Protein AF-A0AA41XHU7-F1 (afdb_monomer)

pLDDT: mean 80.01, std 19.2, range [36.09, 98.19]

Solvent-accessible surface area (backbone atoms only — not comparable to full-atom values): 13973 Å² total; per-residue (Å²): 143,84,87,88,85,84,88,84,89,83,80,87,87,82,90,84,84,89,79,93,79,85,80,89,76,87,84,80,81,85,82,83,89,82,78,90,81,83,85,82,89,86,85,90,83,85,88,82,91,70,86,72,76,86,73,82,71,63,59,96,85,44,67,57,60,68,52,42,72,34,46,58,72,40,68,44,28,43,80,46,57,20,83,85,68,40,44,25,35,35,35,37,20,32,66,51,67,44,75,54,49,75,66,56,50,52,52,49,32,68,76,44,74,77,52,77,60,65,67,42,48,46,30,41,34,33,35,39,34,34,56,72,48,70,49,72,46,52,77,41,50,73,79,72,30,58,43,34,10,17,81,86,68,46,78,43,43,72,54,88,73,86,92,52,77,90,47,41,71,67,74,55,42,72,56,33,69,74,58,37,73,45,65,38,39,46,38,26,35,21,55,67,92,52,65,55,71,26,36,37,31,39,25,53,60,88,47,84,88,43,56,16,24,80,87,86,39,29,31,31,38,30,36,70,121

Sequence (225 aa):
MKPHKLSALVALPAITLLALAGCAFPQPAAPEPAAETSKPSATSTPTEEAEEPADASAASGEVAAPGTTAGPGEPLVTEFTGTDGQKALIASSLVDVVPATTEQVAFLNEQFDKGELDGFEISFIHLEQSKVSGDPIEFNADYTSFKPVDAEGQRVQDVTVIGWDECGTESFTPEFDSGETLMQCYIAAAPAGGGAPAGLMYDGGFSEDNPFDYYDGKPLLFLAE

Structure (mmCIF, N/CA/C/O backbone):
data_AF-A0AA41XHU7-F1
#
_entry.id   AF-A0AA41XHU7-F1
#
loop_
_atom_site.group_PDB
_atom_site.id
_atom_site.type_symbol
_atom_site.label_atom_id
_atom_site.label_alt_id
_atom_site.label_comp_id
_atom_site.label_asym_id
_atom_site.label_entity_id
_atom_site.label_seq_id
_atom_site.pdbx_PDB_ins_code
_atom_site.Cartn_x
_atom_site.Cartn_y
_atom_site.Cartn_z
_atom_site.occupancy
_atom_site.B_iso_or_equiv
_atom_site.auth_seq_id
_atom_site.auth_comp_id
_atom_site.auth_asym_id
_atom_site.auth_atom_id
_atom_site.pdbx_PDB_model_num
ATOM 1 N N . MET A 1 1 ? 43.137 14.767 16.244 1.00 42.44 1 MET A N 1
ATOM 2 C CA . MET A 1 1 ? 43.291 16.109 16.855 1.00 42.44 1 MET A CA 1
ATOM 3 C C . MET A 1 1 ? 43.137 17.194 15.793 1.00 42.44 1 MET A C 1
ATOM 5 O O . MET A 1 1 ? 44.098 17.469 15.093 1.00 42.44 1 MET A O 1
ATOM 9 N N . LYS A 1 2 ? 41.956 17.807 15.678 1.00 37.22 2 LYS A N 1
ATOM 10 C CA . LYS A 1 2 ? 41.731 19.265 15.755 1.00 37.22 2 LYS A CA 1
ATOM 11 C C . LYS A 1 2 ? 40.232 19.523 15.528 1.00 37.22 2 LYS A C 1
ATOM 13 O O . LYS A 1 2 ? 39.717 19.103 14.499 1.00 37.22 2 LYS A O 1
ATOM 18 N N . PRO A 1 3 ? 39.533 20.138 16.491 1.00 49.72 3 PRO A N 1
ATOM 19 C CA . PRO A 1 3 ? 38.122 20.472 16.371 1.00 49.72 3 PRO A CA 1
ATOM 20 C C . PRO A 1 3 ? 37.961 21.846 15.712 1.00 49.72 3 PRO A C 1
ATOM 22 O O . PRO A 1 3 ? 38.727 22.761 16.015 1.00 49.72 3 PRO A O 1
ATOM 25 N N . HIS A 1 4 ? 36.919 22.021 14.903 1.00 51.12 4 HIS A N 1
ATOM 26 C CA . HIS A 1 4 ? 36.391 23.347 14.599 1.00 51.12 4 HIS A CA 1
ATOM 27 C C . HIS A 1 4 ? 34.957 23.445 15.120 1.00 51.12 4 HIS A C 1
ATOM 29 O O . HIS A 1 4 ? 34.044 22.780 14.646 1.00 51.12 4 HIS A O 1
ATOM 35 N N . LYS A 1 5 ? 34.833 24.238 16.187 1.00 54.28 5 LYS A N 1
ATOM 36 C CA . LYS A 1 5 ? 33.597 24.779 16.753 1.00 54.28 5 LYS A CA 1
ATOM 37 C C . LYS A 1 5 ? 33.256 26.103 16.053 1.00 54.28 5 LYS A C 1
ATOM 39 O O . LYS A 1 5 ? 34.164 26.714 15.495 1.00 54.28 5 LYS A O 1
ATOM 44 N N . LEU A 1 6 ? 32.019 26.559 16.287 1.00 53.25 6 LEU A N 1
ATOM 45 C CA . LEU A 1 6 ? 31.400 27.893 16.109 1.00 53.25 6 LEU A CA 1
ATOM 46 C C . LEU A 1 6 ? 30.288 27.855 15.050 1.00 53.25 6 LEU A C 1
ATOM 48 O O . LEU A 1 6 ? 30.565 27.745 13.867 1.00 53.25 6 LEU A O 1
ATOM 52 N N . SER A 1 7 ? 29.022 27.705 15.450 1.00 48.28 7 SER A N 1
ATOM 53 C CA . SER A 1 7 ? 28.135 28.703 16.089 1.00 48.28 7 SER A CA 1
ATOM 54 C C . SER A 1 7 ? 27.668 29.786 15.114 1.00 48.28 7 SER A C 1
ATOM 56 O O . SER A 1 7 ? 28.422 30.706 14.817 1.00 48.28 7 SER A O 1
ATOM 58 N N . ALA A 1 8 ? 26.388 29.745 14.741 1.00 54.16 8 ALA A N 1
ATOM 59 C CA . ALA A 1 8 ? 25.621 30.937 14.392 1.00 54.16 8 ALA A CA 1
ATOM 60 C C . ALA A 1 8 ? 24.167 30.746 14.846 1.00 54.16 8 ALA A C 1
ATOM 62 O O . ALA A 1 8 ? 23.371 30.051 14.225 1.00 54.16 8 ALA A O 1
ATOM 63 N N . LEU A 1 9 ? 23.885 31.346 15.999 1.00 56.62 9 LEU A N 1
ATOM 64 C CA . LEU A 1 9 ? 22.568 31.618 16.552 1.00 56.62 9 LEU A CA 1
ATOM 65 C C . LEU A 1 9 ? 22.024 32.855 15.815 1.00 56.62 9 LEU A C 1
ATOM 67 O O . LEU A 1 9 ? 22.693 33.887 15.841 1.00 56.62 9 LEU A O 1
ATOM 71 N N . VAL A 1 10 ? 20.837 32.796 15.210 1.00 61.84 10 VAL A N 1
ATOM 72 C CA . VAL A 1 10 ? 20.057 34.002 14.878 1.00 61.84 10 VAL A CA 1
ATOM 73 C C . VAL A 1 10 ? 18.604 33.748 15.259 1.00 61.84 10 VAL A C 1
ATOM 75 O O . VAL A 1 10 ? 17.988 32.779 14.827 1.00 61.84 10 VAL A O 1
ATOM 78 N N . ALA A 1 11 ? 18.105 34.613 16.135 1.00 50.16 11 ALA A N 1
ATOM 79 C CA . ALA A 1 11 ? 16.770 34.605 16.704 1.00 50.16 11 ALA A CA 1
ATOM 80 C C . ALA A 1 11 ? 15.803 35.501 15.900 1.00 50.16 11 ALA A C 1
ATOM 82 O O . ALA A 1 11 ? 16.246 36.515 15.368 1.00 50.16 11 ALA A O 1
ATOM 83 N N . LEU A 1 12 ? 14.524 35.076 15.867 1.00 43.56 12 LEU A N 1
ATOM 84 C CA . LEU A 1 12 ? 13.212 35.781 15.928 1.00 43.56 12 LEU A CA 1
ATOM 85 C C . LEU A 1 12 ? 13.133 37.305 15.623 1.00 43.56 12 LEU A C 1
ATOM 87 O O . LEU A 1 12 ? 14.067 38.010 15.993 1.00 43.56 12 LEU A O 1
ATOM 91 N N . PRO A 1 13 ? 11.987 37.889 15.154 1.00 55.91 13 PRO A N 1
ATOM 92 C CA . PRO A 1 13 ? 10.604 37.532 15.555 1.00 55.91 13 PRO A CA 1
ATOM 93 C C . PRO A 1 13 ? 9.446 37.820 14.540 1.00 55.91 13 PRO A C 1
ATOM 95 O O . PRO A 1 13 ? 9.637 38.373 13.465 1.00 55.91 13 PRO A O 1
ATOM 98 N N . ALA A 1 14 ? 8.218 37.560 15.021 1.00 46.97 14 ALA A N 1
ATOM 99 C CA . ALA A 1 14 ? 7.018 38.417 14.931 1.00 46.97 14 ALA A CA 1
ATOM 100 C C . ALA A 1 14 ? 5.966 38.235 13.806 1.00 46.97 14 ALA A C 1
ATOM 102 O O . ALA A 1 14 ? 6.111 38.720 12.694 1.00 46.97 14 ALA A O 1
ATOM 103 N N . ILE A 1 15 ? 4.819 37.689 14.245 1.00 51.53 15 ILE A N 1
ATOM 104 C CA . ILE A 1 15 ? 3.463 38.287 14.234 1.00 51.53 15 ILE A CA 1
ATOM 105 C C . ILE A 1 15 ? 2.889 38.730 12.877 1.00 51.53 15 ILE A C 1
ATOM 107 O O . ILE A 1 15 ? 3.269 39.759 12.332 1.00 51.53 15 ILE A O 1
ATOM 111 N N . THR A 1 16 ? 1.780 38.098 12.480 1.00 57.03 16 THR A N 1
ATOM 112 C CA . THR A 1 16 ? 0.577 38.835 12.045 1.00 57.03 16 THR A CA 1
ATOM 113 C C . THR A 1 16 ? -0.698 38.029 12.317 1.00 57.03 16 THR A C 1
ATOM 115 O O . THR A 1 16 ? -0.869 36.906 11.861 1.00 57.03 16 THR A O 1
ATOM 118 N N . LEU A 1 17 ? -1.553 38.635 13.144 1.00 53.66 17 LEU A N 1
ATOM 119 C CA . LEU A 1 17 ? -2.960 38.320 13.398 1.00 53.66 17 LEU A CA 1
ATOM 120 C C . LEU A 1 17 ? -3.842 38.706 12.189 1.00 53.66 17 LEU A C 1
ATOM 122 O O . LEU A 1 17 ? -3.388 39.460 11.333 1.00 53.66 17 LEU A O 1
ATOM 126 N N . LEU A 1 18 ? -5.132 38.337 12.286 1.00 49.72 18 LEU A N 1
ATOM 127 C CA . LEU A 1 18 ? -6.329 38.790 11.537 1.00 49.72 18 LEU A CA 1
ATOM 128 C C . LEU A 1 18 ? -6.736 37.891 10.349 1.00 49.72 18 LEU A C 1
ATOM 130 O O . LEU A 1 18 ? -5.927 37.620 9.481 1.00 49.72 18 LEU A O 1
ATOM 134 N N . ALA A 1 19 ? -7.985 37.439 10.194 1.00 52.03 19 ALA A N 1
ATOM 135 C CA . ALA A 1 19 ? -9.215 37.653 10.955 1.00 52.03 19 ALA A CA 1
ATOM 136 C C . ALA A 1 19 ? -10.220 36.522 10.653 1.00 52.03 19 ALA A C 1
ATOM 138 O O . ALA A 1 19 ? -10.377 36.118 9.503 1.00 52.03 19 ALA A O 1
ATOM 139 N N . LEU A 1 20 ? -10.942 36.071 11.684 1.00 51.28 20 LEU A N 1
ATOM 140 C CA . LEU A 1 20 ? -12.176 35.298 11.548 1.00 51.28 20 LEU A CA 1
ATOM 141 C C . LEU A 1 20 ? -13.264 36.194 10.940 1.00 51.28 20 LEU A C 1
ATOM 143 O O . LEU A 1 20 ? -13.668 37.178 11.563 1.00 51.28 20 LEU A O 1
ATOM 147 N N . ALA A 1 21 ? -13.788 35.818 9.777 1.00 60.72 21 ALA A N 1
ATOM 148 C CA . ALA A 1 21 ? -15.064 36.313 9.276 1.00 60.72 21 ALA A CA 1
ATOM 149 C C . ALA A 1 21 ? -16.045 35.138 9.213 1.00 60.72 21 ALA A C 1
ATOM 151 O O . ALA A 1 21 ? -16.005 34.316 8.302 1.00 60.72 21 ALA A O 1
ATOM 152 N N . GLY A 1 22 ? -16.905 35.054 10.228 1.00 45.41 22 GLY A N 1
ATOM 153 C CA . GLY A 1 22 ? -18.037 34.141 10.251 1.00 45.41 22 GLY A CA 1
ATOM 154 C C . GLY A 1 22 ? -19.143 34.613 9.311 1.00 45.41 22 GLY A C 1
ATOM 155 O O . GLY A 1 22 ? -19.507 35.788 9.307 1.00 45.41 22 GLY A O 1
ATOM 156 N N . CYS A 1 23 ? -19.714 33.680 8.556 1.00 67.31 23 CYS A N 1
ATOM 157 C CA . CYS A 1 23 ? -21.021 33.838 7.934 1.00 67.31 23 CYS A CA 1
ATOM 158 C C . CYS A 1 23 ? -21.940 32.755 8.493 1.00 67.31 23 CYS A C 1
ATOM 160 O O . CYS A 1 23 ? -21.895 31.599 8.088 1.00 67.31 23 CYS A O 1
ATOM 162 N N . ALA A 1 24 ? -22.757 33.158 9.464 1.00 50.69 24 ALA A N 1
ATOM 163 C CA . ALA A 1 24 ? -23.924 32.412 9.892 1.00 50.69 24 ALA A CA 1
ATOM 164 C C . ALA A 1 24 ? -24.982 32.484 8.783 1.00 50.69 24 ALA A C 1
ATOM 166 O O . ALA A 1 24 ? -25.404 33.581 8.415 1.00 50.69 24 ALA A O 1
ATOM 167 N N . PHE A 1 25 ? -25.430 31.331 8.288 1.00 61.06 25 PHE A N 1
ATOM 168 C CA . PHE A 1 25 ? -26.668 31.233 7.521 1.00 61.06 25 PHE A CA 1
ATOM 169 C C . PHE A 1 25 ? -27.722 30.451 8.320 1.00 61.06 25 PHE A C 1
ATOM 171 O O . PHE A 1 25 ? -27.392 29.453 8.961 1.00 61.06 25 PHE A O 1
ATOM 178 N N . PRO A 1 26 ? -28.978 30.933 8.338 1.00 60.88 26 PRO A N 1
ATOM 179 C CA . PRO A 1 26 ? -30.045 30.397 9.172 1.00 60.88 26 PRO A CA 1
ATOM 180 C C . PRO A 1 26 ? -30.554 29.035 8.688 1.00 60.88 26 PRO A C 1
ATOM 182 O O . PRO A 1 26 ? -30.835 28.835 7.509 1.00 60.88 26 PRO A O 1
ATOM 185 N N . GLN A 1 27 ? -30.740 28.144 9.659 1.00 60.56 27 GLN A N 1
ATOM 186 C CA . GLN A 1 27 ? -31.405 26.848 9.563 1.00 60.56 27 GLN A CA 1
ATOM 187 C C . GLN A 1 27 ? -32.923 27.008 9.349 1.00 60.56 27 GLN A C 1
ATOM 189 O O . GLN A 1 27 ? -33.581 27.665 10.162 1.00 60.56 27 GLN A O 1
ATOM 194 N N . PRO A 1 28 ? -33.515 26.378 8.319 1.00 63.16 28 PRO A N 1
ATOM 195 C CA . PRO A 1 28 ? -34.956 26.163 8.241 1.00 63.16 28 PRO A CA 1
ATOM 196 C C . PRO A 1 28 ? -35.369 24.870 8.957 1.00 63.16 28 PRO A C 1
ATOM 198 O O . PRO A 1 28 ? -34.675 23.856 8.916 1.00 63.16 28 PRO A O 1
ATOM 201 N N . ALA A 1 29 ? -36.508 24.951 9.639 1.00 53.81 29 ALA A N 1
ATOM 202 C CA . ALA A 1 29 ? -37.051 23.971 10.568 1.00 53.81 29 ALA A CA 1
ATOM 203 C C . ALA A 1 29 ? -37.478 22.633 9.935 1.00 53.81 29 ALA A C 1
ATOM 205 O O . ALA A 1 29 ? -37.971 22.577 8.809 1.00 53.81 29 ALA A O 1
ATOM 206 N N . ALA A 1 30 ? -37.352 21.577 10.740 1.00 58.34 30 ALA A N 1
ATOM 207 C CA . ALA A 1 30 ? -37.918 20.256 10.507 1.00 58.34 30 ALA A CA 1
ATOM 208 C C . ALA A 1 30 ? -39.458 20.268 10.601 1.00 58.34 30 ALA A C 1
ATOM 210 O O . ALA A 1 30 ? -40.000 20.916 11.500 1.00 58.34 30 ALA A O 1
ATOM 211 N N . PRO A 1 31 ? -40.167 19.512 9.748 1.00 64.44 31 PRO A N 1
ATOM 212 C CA . PRO A 1 31 ? -41.532 19.080 10.021 1.00 64.44 31 PRO A CA 1
ATOM 213 C C . PRO A 1 31 ? -41.598 17.712 10.733 1.00 64.44 31 PRO A C 1
ATOM 215 O O . PRO A 1 31 ? -40.780 16.823 10.510 1.00 64.44 31 PRO A O 1
ATOM 218 N N . GLU A 1 32 ? -42.604 17.613 11.606 1.00 58.22 32 GLU A N 1
ATOM 219 C CA . GLU A 1 32 ? -42.992 16.535 12.530 1.00 58.22 32 GLU A CA 1
ATOM 220 C C . GLU A 1 32 ? -43.192 15.124 11.930 1.00 58.22 32 GLU A C 1
ATOM 222 O O . GLU A 1 32 ? -43.475 14.978 10.739 1.00 58.22 32 GLU A O 1
ATOM 227 N N . PRO A 1 33 ? -43.132 14.074 12.781 1.00 51.59 33 PRO A N 1
ATOM 228 C CA . PRO A 1 33 ? -43.344 12.687 12.387 1.00 51.59 33 PRO A CA 1
ATOM 229 C C . PRO A 1 33 ? -44.833 12.364 12.195 1.00 51.59 33 PRO A C 1
ATOM 231 O O . PRO A 1 33 ? -45.678 12.702 13.024 1.00 51.59 33 PRO A O 1
ATOM 234 N N . ALA A 1 34 ? -45.150 11.630 11.127 1.00 49.09 34 ALA A N 1
ATOM 235 C CA . ALA A 1 34 ? -46.474 11.059 10.912 1.00 49.09 34 ALA A CA 1
ATOM 236 C C . ALA A 1 34 ? -46.530 9.595 11.388 1.00 49.09 34 ALA A C 1
ATOM 238 O O . ALA A 1 34 ? -45.797 8.740 10.903 1.00 49.09 34 ALA A O 1
ATOM 239 N N . ALA A 1 35 ? -47.420 9.395 12.361 1.00 45.69 35 ALA A N 1
ATOM 240 C CA . ALA A 1 35 ? -48.134 8.210 12.844 1.00 45.69 35 ALA A CA 1
ATO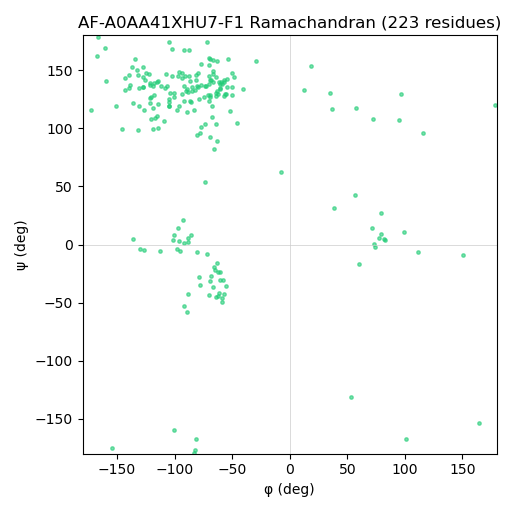M 241 C C . ALA A 1 35 ? -47.737 6.784 12.398 1.00 45.69 35 ALA A C 1
ATOM 243 O O . ALA A 1 35 ? -47.701 6.427 11.223 1.00 45.69 35 ALA A O 1
ATOM 244 N N . GLU A 1 36 ? -47.652 5.934 13.426 1.00 47.22 36 GLU A N 1
ATOM 245 C CA . GLU A 1 36 ? -47.730 4.475 13.405 1.00 47.22 36 GLU A CA 1
ATOM 246 C C . GLU A 1 36 ? -48.934 3.945 12.603 1.00 47.22 36 GLU A C 1
ATOM 248 O O . GLU A 1 36 ? -50.047 4.470 12.677 1.00 47.22 36 GLU A O 1
ATOM 253 N N . THR A 1 37 ? -48.755 2.818 11.911 1.00 53.31 37 THR A N 1
ATOM 254 C CA . THR A 1 37 ? -49.859 1.909 11.573 1.00 53.31 37 THR A CA 1
ATOM 255 C C . THR A 1 37 ? -49.380 0.464 11.658 1.00 53.31 37 THR A C 1
ATOM 257 O O . THR A 1 37 ? -48.297 0.101 11.208 1.00 53.31 37 THR A O 1
ATOM 260 N N . SER A 1 38 ? -50.201 -0.334 12.329 1.00 47.62 38 SER A N 1
ATOM 261 C CA . SER A 1 38 ? -49.921 -1.664 12.846 1.00 47.62 38 SER A CA 1
ATOM 262 C C . SER A 1 38 ? -49.934 -2.792 11.798 1.00 47.62 38 SER A C 1
ATOM 264 O O . SER A 1 38 ? -50.618 -2.732 10.782 1.00 47.62 38 SER A O 1
ATOM 266 N N . LYS A 1 39 ? -49.198 -3.852 12.161 1.00 45.72 39 LYS A N 1
ATOM 267 C CA . LYS A 1 39 ? -49.143 -5.262 11.705 1.00 45.72 39 LYS A CA 1
ATOM 268 C C . LYS A 1 39 ? -50.455 -5.872 11.141 1.00 45.72 39 LYS A C 1
ATOM 270 O O . LYS A 1 39 ? -51.538 -5.487 11.579 1.00 45.72 39 LYS A O 1
ATOM 275 N N . PRO A 1 40 ? -50.373 -6.942 10.316 1.00 53.25 40 PRO A N 1
ATOM 276 C CA . PRO A 1 40 ? -50.435 -8.328 10.851 1.00 53.25 40 PRO A CA 1
ATOM 277 C C . PRO A 1 40 ? -49.421 -9.298 10.172 1.00 53.25 40 PRO A C 1
ATOM 279 O O . PRO A 1 40 ? -49.093 -9.131 9.007 1.00 53.25 40 PRO A O 1
ATOM 282 N N . SER A 1 41 ? -48.705 -10.188 10.889 1.00 42.12 41 SER A N 1
ATOM 283 C CA . SER A 1 41 ? -49.002 -11.633 11.125 1.00 42.12 41 SER A CA 1
ATOM 284 C C . SER A 1 41 ? -49.667 -12.343 9.937 1.00 42.12 41 SER A C 1
ATOM 286 O O . SER A 1 41 ? -50.712 -11.894 9.498 1.00 42.12 41 SER A O 1
ATOM 288 N N . ALA A 1 42 ? -49.250 -13.501 9.427 1.00 44.75 42 ALA A N 1
ATOM 289 C CA . ALA A 1 42 ? -48.190 -14.479 9.691 1.00 44.75 42 ALA A CA 1
ATOM 290 C C . ALA A 1 42 ? -48.163 -15.417 8.456 1.00 44.75 42 ALA A C 1
ATOM 292 O O . ALA A 1 42 ? -49.167 -15.467 7.750 1.00 44.75 42 ALA A O 1
ATOM 293 N N . THR A 1 43 ? -47.096 -16.189 8.217 1.00 50.59 43 THR A N 1
ATOM 294 C CA . THR A 1 43 ? -47.154 -17.599 7.749 1.00 50.59 43 THR A CA 1
ATOM 295 C C . THR A 1 43 ? -45.742 -18.184 7.770 1.00 50.59 43 THR A C 1
ATOM 297 O O . THR A 1 43 ? -44.855 -17.735 7.053 1.00 50.59 43 THR A O 1
ATOM 300 N N . SER A 1 44 ? -45.556 -19.189 8.620 1.00 47.12 44 SER A N 1
ATOM 301 C CA . SER A 1 44 ? -44.398 -20.077 8.655 1.00 47.12 44 SER A CA 1
ATOM 302 C C . SER A 1 44 ? -44.608 -21.217 7.657 1.00 47.12 44 SER A C 1
ATOM 304 O O . SER A 1 44 ? -45.682 -21.813 7.654 1.00 47.12 44 SER A O 1
ATOM 306 N N . THR A 1 45 ? -43.585 -21.558 6.871 1.00 42.34 45 THR A N 1
ATOM 307 C CA . THR A 1 45 ? -43.462 -22.864 6.191 1.00 42.34 45 THR A CA 1
ATOM 308 C C . THR A 1 45 ? -41.975 -23.270 6.208 1.00 42.34 45 THR A C 1
ATOM 310 O O . THR A 1 45 ? -41.138 -22.367 6.172 1.00 42.34 45 THR A O 1
ATOM 313 N N . PRO A 1 46 ? -41.625 -24.564 6.363 1.00 49.06 46 PRO A N 1
ATOM 314 C CA . PRO A 1 46 ? -40.317 -24.982 6.866 1.00 49.06 46 PRO A CA 1
ATOM 315 C C . PRO A 1 46 ? -39.282 -25.340 5.786 1.00 49.06 46 PRO A C 1
ATOM 317 O O . PRO A 1 46 ? -39.632 -25.877 4.741 1.00 49.06 46 PRO A O 1
ATOM 320 N N . THR A 1 47 ? -38.027 -25.063 6.156 1.00 47.78 47 THR A N 1
ATOM 321 C CA . THR A 1 47 ? -36.737 -25.726 5.876 1.00 47.78 47 THR A CA 1
ATOM 322 C C . THR A 1 47 ? -36.489 -26.357 4.504 1.00 47.78 47 THR A C 1
ATOM 324 O O . THR A 1 47 ? -37.014 -27.425 4.203 1.00 47.78 47 THR A O 1
ATOM 327 N N . GLU A 1 48 ? -35.497 -25.808 3.798 1.00 39.38 48 GLU A N 1
ATOM 328 C CA . GLU A 1 48 ? -34.521 -26.609 3.057 1.00 39.38 48 GLU A CA 1
ATOM 329 C C . GLU A 1 48 ? -33.119 -26.097 3.417 1.00 39.38 48 GLU A C 1
ATOM 331 O O . GLU A 1 48 ? -32.816 -24.911 3.306 1.00 39.38 48 GLU A O 1
ATOM 336 N N . GLU A 1 49 ? -32.333 -27.002 3.985 1.00 51.97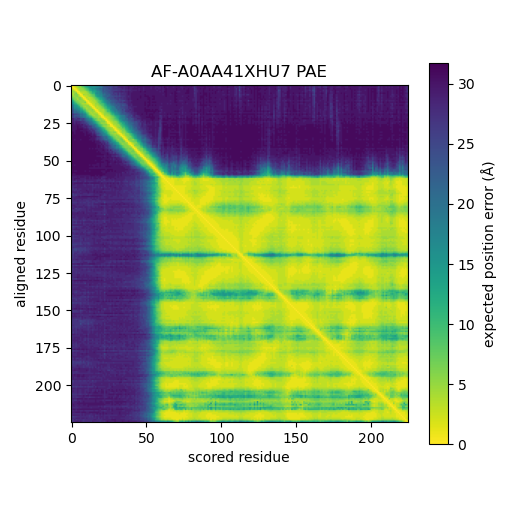 49 GLU A N 1
ATOM 337 C CA . GLU A 1 49 ? -30.959 -26.831 4.441 1.00 51.97 49 GLU A CA 1
ATOM 338 C C . GLU A 1 49 ? -30.066 -26.868 3.198 1.00 51.97 49 GLU A C 1
ATOM 340 O O . GLU A 1 49 ? -29.833 -27.929 2.624 1.00 51.97 49 GLU A O 1
ATOM 345 N N . ALA A 1 50 ? -29.651 -25.690 2.736 1.00 41.62 50 ALA A N 1
ATOM 346 C CA . ALA A 1 50 ? -28.612 -2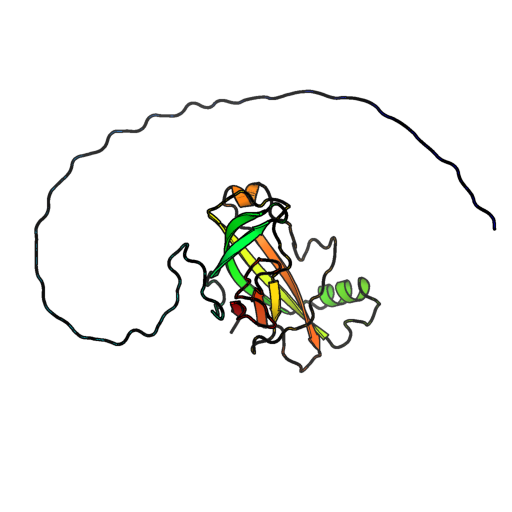5.538 1.733 1.00 41.62 50 ALA A CA 1
ATOM 347 C C . ALA A 1 50 ? -27.352 -25.060 2.458 1.00 41.62 50 ALA A C 1
ATOM 349 O O . ALA A 1 50 ? -27.374 -24.014 3.105 1.00 41.62 50 ALA A O 1
ATOM 350 N N . GLU A 1 51 ? -26.291 -25.863 2.388 1.00 47.59 51 GLU A N 1
ATOM 351 C CA . GLU A 1 51 ? -24.947 -25.491 2.825 1.00 47.59 51 GLU A CA 1
ATOM 352 C C . GLU A 1 51 ? -24.554 -24.159 2.171 1.00 47.59 51 GLU A C 1
ATOM 354 O O . GLU A 1 51 ? -24.443 -24.061 0.947 1.00 47.59 51 GLU A O 1
ATOM 359 N N . GLU A 1 52 ? -24.380 -23.129 2.998 1.00 36.09 52 GLU A N 1
ATOM 360 C CA . GLU A 1 52 ? -23.755 -21.871 2.605 1.00 36.09 52 GLU A CA 1
ATOM 361 C C . GLU A 1 52 ? -22.304 -22.154 2.185 1.00 36.09 52 GLU A C 1
ATOM 363 O O . GLU A 1 52 ? -21.557 -22.766 2.960 1.00 36.09 52 GLU A O 1
ATOM 368 N N . PRO A 1 53 ? -21.840 -21.688 1.012 1.00 42.53 53 PRO A N 1
ATOM 369 C CA . PRO A 1 53 ? -20.439 -21.326 0.919 1.00 42.53 53 PRO A CA 1
ATOM 370 C C . PRO A 1 53 ? -20.209 -20.207 1.941 1.00 42.53 53 PRO A C 1
ATOM 372 O O . PRO A 1 53 ? -21.019 -19.290 2.056 1.00 42.53 53 PRO A O 1
ATOM 375 N N . ALA A 1 54 ? -19.133 -20.304 2.717 1.00 41.62 54 ALA A N 1
ATOM 376 C CA . ALA A 1 54 ? -18.693 -19.218 3.578 1.00 41.62 54 ALA A CA 1
ATOM 377 C C . ALA A 1 54 ? -18.241 -18.043 2.696 1.00 41.62 54 ALA A C 1
ATOM 379 O O . ALA A 1 54 ? -17.053 -17.891 2.421 1.00 41.62 54 ALA A O 1
ATOM 380 N N . ASP A 1 55 ? -19.193 -17.240 2.226 1.00 42.62 55 ASP A N 1
ATOM 381 C CA . ASP A 1 55 ? -18.936 -15.890 1.751 1.00 42.62 55 ASP A CA 1
ATOM 382 C C . ASP A 1 55 ? -18.567 -15.065 2.982 1.00 42.62 55 ASP A C 1
ATOM 384 O O . ASP A 1 55 ? -19.414 -14.532 3.699 1.00 42.62 55 ASP A O 1
ATOM 388 N N . ALA A 1 56 ? -17.267 -14.994 3.259 1.00 42.72 56 ALA A N 1
ATOM 389 C CA . ALA A 1 56 ? -16.697 -14.077 4.233 1.00 42.72 56 ALA A CA 1
ATOM 390 C C . ALA A 1 56 ? -16.698 -12.645 3.667 1.00 42.72 56 ALA A C 1
ATOM 392 O O . ALA A 1 56 ? -15.671 -11.977 3.634 1.00 42.72 56 ALA A O 1
ATOM 393 N N . SER A 1 57 ? -17.854 -12.160 3.213 1.00 42.97 57 SER A N 1
ATOM 394 C CA . SER A 1 57 ? -18.068 -10.728 3.054 1.00 42.97 57 SER A CA 1
ATOM 395 C C . SER A 1 57 ? -18.413 -10.201 4.442 1.00 42.97 57 SER A C 1
ATOM 397 O O . SER A 1 57 ? -19.547 -10.327 4.910 1.00 42.97 57 SER A O 1
ATOM 399 N N . ALA A 1 58 ? -17.393 -9.720 5.154 1.00 45.25 58 ALA A N 1
ATOM 400 C CA . ALA A 1 58 ? -17.564 -9.097 6.458 1.00 45.25 58 ALA A CA 1
ATOM 401 C C . ALA A 1 58 ? -18.672 -8.036 6.364 1.00 45.25 58 ALA A C 1
ATOM 403 O O . ALA A 1 58 ? -18.660 -7.181 5.474 1.00 45.25 58 ALA A O 1
ATOM 404 N N . ALA A 1 59 ? -19.655 -8.097 7.268 1.00 49.19 59 ALA A N 1
ATOM 405 C CA . ALA A 1 59 ? -20.659 -7.047 7.369 1.00 49.19 59 ALA A CA 1
ATOM 406 C C . ALA A 1 59 ? -19.946 -5.696 7.544 1.00 49.19 59 ALA A C 1
ATOM 408 O O . ALA A 1 59 ? -18.929 -5.627 8.233 1.00 49.19 59 ALA A O 1
ATOM 409 N N . SER A 1 60 ? -20.470 -4.631 6.927 1.00 58.91 60 SER A N 1
ATOM 410 C CA . SER A 1 60 ? -19.898 -3.278 6.997 1.00 58.91 60 SER A CA 1
ATOM 411 C C . SER A 1 60 ? -19.524 -2.914 8.446 1.00 58.91 60 SER A C 1
ATOM 413 O O . SER A 1 60 ? -20.399 -2.667 9.276 1.00 58.91 60 SER A O 1
ATOM 415 N N . GLY A 1 61 ? -18.222 -2.947 8.750 1.00 67.69 61 GLY A N 1
ATOM 416 C CA . GLY A 1 61 ? -17.654 -2.625 10.063 1.00 67.69 61 GLY A CA 1
ATOM 417 C C . GLY A 1 61 ? -17.043 -3.775 10.871 1.00 67.69 61 GLY A C 1
ATOM 418 O O . GLY A 1 61 ? -16.437 -3.493 11.903 1.00 67.69 61 GLY A O 1
ATOM 419 N N . GLU A 1 62 ? -17.144 -5.033 10.441 1.00 88.75 62 GLU A N 1
ATOM 420 C CA . GLU A 1 62 ? -16.432 -6.145 11.088 1.00 88.75 62 GLU A CA 1
ATOM 421 C C . GLU A 1 62 ? -15.000 -6.273 10.555 1.00 88.75 62 GLU A C 1
ATOM 423 O O . GLU A 1 62 ? -14.779 -6.253 9.346 1.0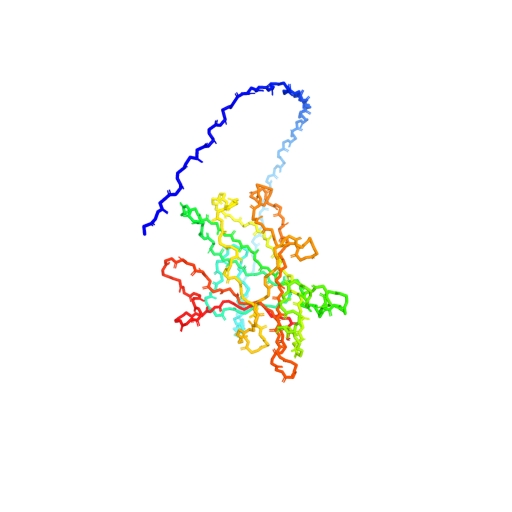0 88.75 62 GLU A O 1
ATOM 428 N N . VAL A 1 63 ? -14.026 -6.405 11.463 1.00 92.44 63 VAL A N 1
ATOM 429 C CA . VAL A 1 63 ? -12.610 -6.577 11.111 1.00 92.44 63 VAL A CA 1
ATOM 430 C C . VAL A 1 63 ? -12.418 -7.895 10.363 1.00 92.44 63 VAL A C 1
ATOM 432 O O . VAL A 1 63 ? -12.859 -8.948 10.822 1.00 92.44 63 VAL A O 1
ATOM 435 N N . ALA A 1 64 ? -11.730 -7.838 9.225 1.00 95.19 64 ALA A N 1
ATOM 436 C CA . ALA A 1 64 ? -11.444 -8.997 8.399 1.00 95.19 64 ALA A CA 1
ATOM 437 C C . ALA A 1 64 ? -10.633 -10.051 9.169 1.00 95.19 64 ALA A C 1
ATOM 439 O O . ALA A 1 64 ? -9.697 -9.741 9.911 1.00 95.19 64 ALA A O 1
ATOM 440 N N . ALA A 1 65 ? -10.974 -11.323 8.962 1.00 94.75 65 ALA A N 1
ATOM 441 C CA . ALA A 1 65 ? -10.247 -12.425 9.574 1.00 94.75 65 ALA A CA 1
ATOM 442 C C . ALA A 1 65 ? -8.841 -12.575 8.948 1.00 94.75 65 ALA A C 1
ATOM 4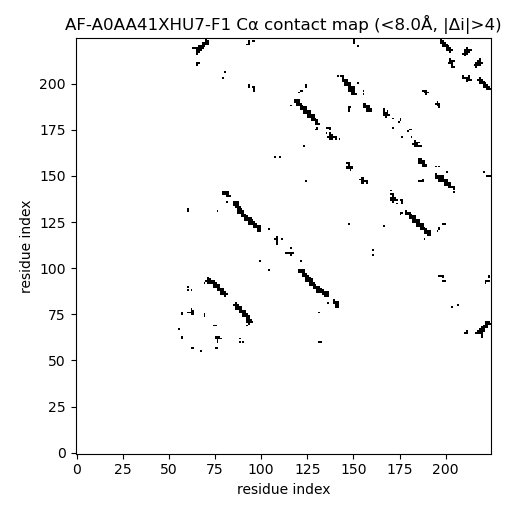44 O O . ALA A 1 65 ? -8.695 -12.398 7.736 1.00 94.75 65 ALA A O 1
ATOM 445 N N . PRO A 1 66 ? -7.807 -12.964 9.715 1.00 95.12 66 PRO A N 1
ATOM 446 C CA . PRO A 1 66 ? -6.474 -13.229 9.169 1.00 95.12 66 PRO A CA 1
ATOM 447 C C . PRO A 1 66 ? -6.488 -14.253 8.024 1.00 95.12 66 PRO A C 1
ATOM 449 O O . PRO A 1 66 ? -7.120 -15.308 8.131 1.00 95.12 66 PRO A O 1
ATOM 452 N N . GLY A 1 67 ? -5.758 -13.965 6.945 1.00 95.25 67 GLY A N 1
ATOM 453 C CA . GLY A 1 67 ? -5.718 -14.782 5.727 1.00 95.25 67 GLY A CA 1
ATOM 454 C C . GLY A 1 67 ? -6.871 -14.543 4.750 1.00 95.25 67 GLY A C 1
ATOM 455 O O . GLY A 1 67 ? -6.968 -15.264 3.757 1.00 95.25 67 GLY A O 1
ATOM 456 N N . THR A 1 68 ? -7.753 -13.574 5.015 1.00 96.88 68 THR A N 1
ATOM 457 C CA . THR A 1 68 ? -8.816 -13.207 4.067 1.00 96.88 68 THR A CA 1
ATOM 458 C C . THR A 1 68 ? -8.209 -12.592 2.808 1.00 96.88 68 THR A C 1
ATOM 460 O O . THR A 1 68 ? -7.253 -11.821 2.876 1.00 96.88 68 THR A O 1
ATOM 463 N N . THR A 1 69 ? -8.772 -12.949 1.656 1.00 97.38 69 THR A N 1
ATOM 464 C CA . THR A 1 69 ? -8.432 -12.378 0.350 1.00 97.38 69 THR A CA 1
ATOM 465 C C . THR A 1 69 ? -9.647 -11.644 -0.202 1.00 97.38 69 THR A C 1
ATOM 467 O O . THR A 1 69 ? -10.759 -12.150 -0.067 1.00 97.38 69 THR A O 1
ATOM 470 N N . ALA A 1 70 ? -9.428 -10.485 -0.812 1.00 97.31 70 ALA A N 1
ATOM 471 C CA . ALA A 1 70 ? -10.443 -9.684 -1.483 1.00 97.31 70 ALA A CA 1
ATOM 472 C C . ALA A 1 70 ? -10.012 -9.347 -2.915 1.00 97.31 70 ALA A C 1
ATOM 474 O O . ALA A 1 70 ? -8.823 -9.133 -3.178 1.00 97.31 70 ALA A O 1
ATOM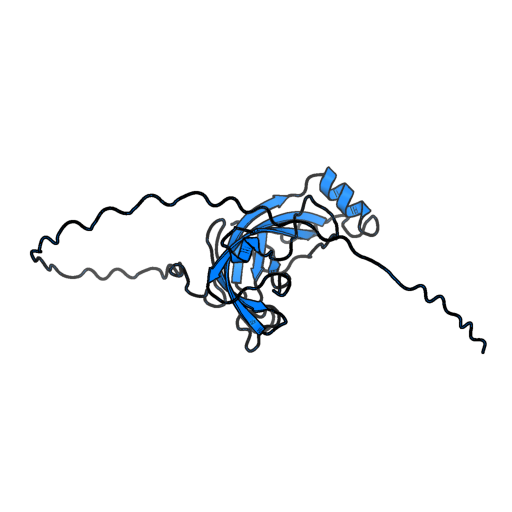 475 N N . GLY A 1 71 ? -10.984 -9.311 -3.826 1.00 97.38 71 GLY A N 1
ATOM 476 C CA . GLY A 1 71 ? -10.796 -8.853 -5.202 1.00 97.38 71 GLY A CA 1
ATOM 477 C C . GLY A 1 71 ? -10.864 -7.324 -5.349 1.00 97.38 71 GLY A C 1
ATOM 478 O O . GLY A 1 71 ? -11.032 -6.598 -4.361 1.00 97.38 71 GLY A O 1
ATOM 479 N N . PRO A 1 72 ? -10.776 -6.798 -6.585 1.00 96.94 72 PRO A N 1
ATOM 480 C CA . PRO A 1 72 ? -10.929 -5.369 -6.843 1.00 96.94 72 PRO A CA 1
ATOM 481 C C . PRO A 1 72 ? -12.304 -4.845 -6.416 1.00 96.94 72 PRO A C 1
ATOM 483 O O . PRO A 1 72 ? -13.339 -5.434 -6.729 1.00 96.94 72 PRO A O 1
ATOM 486 N N . GLY A 1 73 ? -12.320 -3.708 -5.722 1.00 96.44 73 GLY A N 1
ATOM 487 C CA . GLY A 1 73 ? -13.526 -3.053 -5.214 1.00 96.44 73 GLY A CA 1
ATOM 488 C C . GLY A 1 73 ? -14.178 -3.737 -4.008 1.00 96.44 73 GLY A C 1
ATOM 489 O O . GLY A 1 73 ? -15.162 -3.215 -3.485 1.00 96.44 73 GLY A O 1
ATOM 490 N N . GLU A 1 74 ? -13.650 -4.870 -3.540 1.00 97.06 74 GLU A N 1
ATOM 491 C CA . GLU A 1 74 ? -14.131 -5.550 -2.338 1.00 97.06 74 GLU A CA 1
ATOM 492 C C . GLU A 1 74 ? -13.389 -5.014 -1.102 1.00 97.06 74 GLU A C 1
ATOM 494 O O . GLU A 1 74 ? -12.171 -5.184 -0.988 1.00 97.06 74 GLU A O 1
ATOM 499 N N . PRO A 1 75 ? -14.077 -4.332 -0.167 1.00 96.75 75 PRO A N 1
ATOM 500 C CA . PRO A 1 75 ? -13.408 -3.747 0.983 1.00 96.75 75 PRO A CA 1
ATOM 501 C C . PRO A 1 75 ? -13.135 -4.783 2.078 1.00 96.75 75 PRO A C 1
ATOM 503 O O . PRO A 1 75 ? -14.026 -5.533 2.476 1.00 96.75 75 PRO A O 1
ATOM 506 N N . LEU A 1 76 ? -11.932 -4.739 2.655 1.00 96.38 76 LEU A N 1
ATOM 507 C CA . LEU A 1 76 ? -11.612 -5.377 3.935 1.00 96.38 76 LEU A CA 1
ATOM 508 C C . LEU A 1 76 ? -11.437 -4.305 5.007 1.00 96.38 76 LEU A C 1
ATOM 510 O O . LEU A 1 76 ? -10.772 -3.292 4.783 1.00 96.38 76 LEU A O 1
ATOM 514 N N . VAL A 1 77 ? -12.027 -4.531 6.181 1.00 95.38 77 VAL A N 1
ATOM 515 C CA . VAL A 1 77 ? -11.879 -3.630 7.329 1.00 95.38 77 VAL A CA 1
ATOM 516 C C . VAL A 1 77 ? -10.740 -4.118 8.215 1.00 95.38 77 VAL A C 1
ATOM 518 O O . VAL A 1 77 ? -10.718 -5.281 8.612 1.00 95.38 77 VAL A O 1
ATOM 521 N N . THR A 1 78 ? -9.819 -3.231 8.570 1.00 92.44 78 THR A N 1
ATOM 522 C CA . THR A 1 78 ? -8.709 -3.521 9.486 1.00 92.44 78 THR A CA 1
ATOM 523 C C . THR A 1 78 ? -8.646 -2.505 10.618 1.00 92.44 78 THR A C 1
ATOM 525 O O . THR A 1 78 ? -9.088 -1.363 10.478 1.00 92.44 78 THR A O 1
ATOM 528 N N . GLU A 1 79 ? -8.112 -2.930 11.766 1.00 90.06 79 GLU A N 1
ATOM 529 C CA . GLU A 1 79 ? -7.778 -2.022 12.863 1.00 90.06 79 GLU A CA 1
ATOM 530 C C . GLU A 1 79 ? -6.399 -1.408 12.605 1.00 90.06 79 GLU A C 1
ATOM 532 O O . GLU A 1 79 ? -5.387 -2.103 12.602 1.00 90.06 79 GLU A O 1
ATOM 537 N N . PHE A 1 80 ? -6.356 -0.094 12.421 1.00 87.19 80 PHE A N 1
ATOM 538 C CA . PHE A 1 80 ? -5.123 0.678 12.385 1.00 87.19 80 PHE A CA 1
ATOM 539 C C . PHE A 1 80 ? -4.803 1.197 13.778 1.00 87.19 80 PHE A C 1
ATOM 541 O O . PHE A 1 80 ? -5.680 1.712 14.471 1.00 87.19 80 PHE A O 1
ATOM 548 N N . THR A 1 81 ? -3.531 1.099 14.163 1.00 85.38 81 THR A N 1
ATOM 549 C CA . THR A 1 81 ? -3.009 1.706 15.390 1.00 85.38 81 THR A CA 1
ATOM 550 C C . THR A 1 81 ? -2.005 2.791 15.021 1.00 85.38 81 THR A C 1
ATOM 552 O O . THR A 1 81 ? -1.014 2.528 14.341 1.00 85.38 81 THR A O 1
ATOM 555 N N . GLY A 1 82 ? -2.275 4.019 15.457 1.00 81.94 82 GLY A N 1
ATOM 556 C CA . GLY A 1 82 ? -1.358 5.141 15.330 1.00 81.94 82 GLY A CA 1
ATOM 557 C C . GLY A 1 82 ? -0.142 4.996 16.241 1.00 81.94 82 GLY A C 1
ATOM 558 O O . GLY A 1 82 ? -0.156 4.281 17.244 1.00 81.94 82 GLY A O 1
ATOM 559 N N . THR A 1 83 ? 0.925 5.724 15.923 1.00 81.00 83 THR A N 1
ATOM 560 C CA . THR A 1 83 ? 2.158 5.765 16.736 1.00 81.00 83 THR A CA 1
ATOM 561 C C . THR A 1 83 ? 1.956 6.339 18.147 1.00 81.00 83 THR A C 1
ATOM 563 O O . THR A 1 83 ? 2.800 6.151 19.024 1.00 81.00 83 THR A O 1
ATOM 566 N N . ASP A 1 84 ? 0.834 7.016 18.383 1.00 85.38 84 ASP A N 1
ATOM 567 C CA . ASP A 1 84 ? 0.373 7.540 19.670 1.00 85.38 84 ASP A CA 1
ATOM 568 C C . ASP A 1 84 ? -0.621 6.608 20.393 1.00 85.38 84 ASP A C 1
ATOM 570 O O . ASP A 1 84 ? -1.111 6.945 21.475 1.00 85.38 84 ASP A O 1
ATOM 574 N N . GLY A 1 85 ? -0.892 5.429 19.825 1.00 85.19 85 GLY A N 1
ATOM 575 C CA . GLY A 1 85 ? -1.794 4.417 20.367 1.00 85.19 85 GLY A CA 1
ATOM 576 C C . GLY A 1 85 ? -3.276 4.639 20.056 1.00 85.19 85 GLY A C 1
ATOM 577 O O . GLY A 1 85 ? -4.097 3.861 20.544 1.00 85.19 85 GLY A O 1
ATOM 578 N N . GLN A 1 86 ? -3.632 5.664 19.273 1.00 89.12 86 GLN A N 1
ATOM 579 C CA . GLN A 1 86 ? -5.005 5.853 18.790 1.00 89.12 86 GLN A CA 1
ATOM 580 C C . GLN A 1 86 ? -5.392 4.740 17.821 1.00 89.12 86 GLN A C 1
ATOM 582 O O . GLN A 1 86 ? -4.541 4.221 17.096 1.00 89.12 86 GLN A O 1
ATOM 587 N N . LYS A 1 87 ? -6.671 4.353 17.821 1.00 89.69 87 LYS A N 1
ATOM 588 C CA . LYS A 1 87 ? -7.149 3.225 17.015 1.00 89.69 87 LYS A CA 1
ATOM 589 C C . LYS A 1 87 ? -8.340 3.599 16.153 1.00 89.69 87 LYS A C 1
ATOM 591 O O . LYS A 1 87 ? -9.306 4.183 16.643 1.00 89.69 87 LYS A O 1
ATOM 596 N N . ALA A 1 88 ? -8.310 3.180 14.894 1.00 91.88 88 ALA A N 1
ATOM 597 C CA . ALA A 1 88 ? -9.427 3.339 13.973 1.00 91.88 88 ALA A CA 1
ATOM 598 C C . ALA A 1 88 ? -9.663 2.0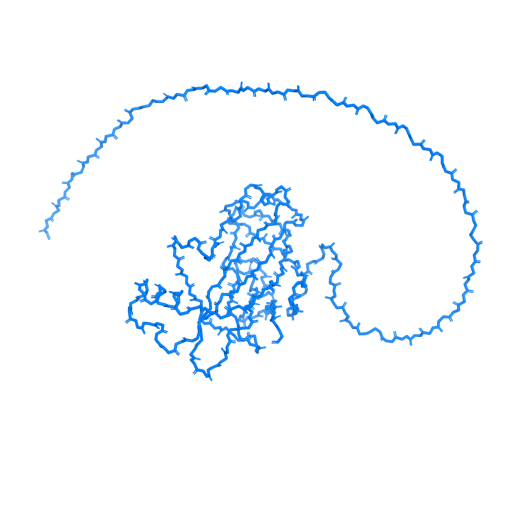84 13.143 1.00 91.88 88 ALA A C 1
ATOM 600 O O . ALA A 1 88 ? -8.743 1.323 12.857 1.00 91.88 88 ALA A O 1
ATOM 601 N N . LEU A 1 89 ? -10.912 1.900 12.729 1.00 92.88 89 LEU A N 1
ATOM 602 C CA . LEU A 1 89 ? -11.269 0.921 11.718 1.00 92.88 89 LEU A CA 1
ATOM 603 C C . LEU A 1 89 ? -11.239 1.596 10.351 1.00 92.88 89 LEU A C 1
ATOM 605 O O . LEU A 1 89 ? -11.939 2.590 10.136 1.00 92.88 89 LEU A O 1
ATOM 609 N N . ILE A 1 90 ? -10.449 1.042 9.436 1.00 93.75 90 ILE A N 1
ATOM 610 C CA . ILE A 1 90 ? -10.310 1.526 8.061 1.00 93.75 90 ILE A CA 1
ATOM 611 C C . ILE A 1 90 ? -10.783 0.430 7.116 1.00 93.75 90 ILE A C 1
ATOM 613 O O . ILE A 1 90 ? -10.321 -0.704 7.203 1.00 93.75 90 ILE A O 1
ATOM 617 N N . ALA A 1 91 ? -11.684 0.775 6.200 1.00 95.88 91 ALA A N 1
ATOM 618 C CA . ALA A 1 91 ? -12.017 -0.066 5.062 1.00 95.88 91 ALA A CA 1
ATOM 619 C C . ALA A 1 91 ? -11.033 0.249 3.936 1.00 95.88 91 ALA A C 1
ATOM 621 O O . ALA A 1 91 ? -10.913 1.406 3.539 1.00 95.88 91 ALA A O 1
ATOM 622 N N . SER A 1 92 ? -10.332 -0.767 3.442 1.00 96.38 92 SER A N 1
ATOM 623 C CA . SER A 1 92 ? -9.414 -0.654 2.306 1.00 96.38 92 SER A CA 1
ATOM 624 C C . SER A 1 92 ? -9.908 -1.540 1.168 1.00 96.38 92 SER A C 1
ATOM 626 O O . SER A 1 92 ? -10.351 -2.654 1.429 1.00 96.38 92 SER A O 1
ATOM 628 N N . SER A 1 93 ? -9.835 -1.072 -0.075 1.00 97.31 93 SER A N 1
ATOM 629 C CA . SER A 1 93 ? -10.197 -1.851 -1.263 1.00 97.31 93 SER A CA 1
ATOM 630 C C . SER A 1 93 ? -9.203 -1.597 -2.388 1.00 97.31 93 SER A C 1
ATOM 632 O O . SER A 1 93 ? -8.821 -0.454 -2.641 1.00 97.31 93 SER A O 1
ATOM 634 N N . LEU A 1 94 ? -8.759 -2.665 -3.051 1.00 98.19 94 LEU A N 1
ATOM 635 C CA . LEU A 1 94 ? -7.915 -2.543 -4.236 1.00 98.19 94 LEU A CA 1
ATOM 636 C C . LEU A 1 94 ? -8.747 -1.969 -5.376 1.00 98.19 94 LEU A C 1
ATOM 638 O O . LEU A 1 94 ? -9.820 -2.484 -5.676 1.00 98.19 94 LEU A O 1
ATOM 642 N N . VAL A 1 95 ? -8.248 -0.920 -6.015 1.00 97.75 95 VAL A N 1
ATOM 643 C CA . VAL A 1 95 ? -8.902 -0.318 -7.178 1.00 97.75 95 VAL A CA 1
ATOM 644 C C . VAL A 1 95 ? -8.410 -1.004 -8.439 1.00 97.75 95 VAL A C 1
ATOM 646 O O . VAL A 1 95 ? -9.203 -1.580 -9.181 1.00 97.75 95 VAL A O 1
ATOM 649 N N . ASP A 1 96 ? -7.097 -0.973 -8.663 1.00 97.75 96 ASP A N 1
ATOM 650 C CA . ASP A 1 96 ? -6.463 -1.595 -9.816 1.00 97.75 96 ASP A CA 1
ATOM 651 C C . ASP A 1 96 ? -4.959 -1.841 -9.601 1.00 97.75 96 ASP A C 1
ATOM 653 O O . ASP A 1 96 ? -4.337 -1.381 -8.636 1.00 97.75 96 ASP A O 1
ATOM 657 N N . VAL A 1 97 ? -4.393 -2.607 -10.535 1.00 98.00 97 VAL A N 1
ATOM 658 C CA . VAL A 1 97 ? -2.955 -2.784 -10.736 1.00 98.00 97 VAL A CA 1
ATOM 659 C C . VAL A 1 97 ? -2.669 -2.465 -12.197 1.00 98.00 97 VAL A C 1
ATOM 661 O O . VAL A 1 97 ? -3.158 -3.146 -13.100 1.00 98.00 97 VAL A O 1
ATOM 664 N N . VAL A 1 98 ? -1.898 -1.410 -12.444 1.00 97.50 98 VAL A N 1
ATOM 665 C CA . VAL A 1 98 ? -1.659 -0.881 -13.789 1.00 97.50 98 VAL A CA 1
ATOM 666 C C . VAL A 1 98 ? -0.165 -0.919 -14.108 1.00 97.50 98 VAL A C 1
ATOM 668 O O . VAL A 1 98 ? 0.633 -0.370 -13.346 1.00 97.50 98 VAL A O 1
ATOM 671 N N . PRO A 1 99 ? 0.251 -1.512 -15.241 1.00 97.19 99 PRO A N 1
ATOM 672 C CA . PRO A 1 99 ? 1.639 -1.451 -15.676 1.00 97.19 99 PRO A CA 1
ATOM 673 C C . PRO A 1 99 ? 2.109 -0.007 -15.869 1.00 97.19 99 PRO A C 1
ATOM 675 O O . PRO A 1 99 ? 1.410 0.814 -16.468 1.00 97.19 99 PRO A O 1
ATOM 678 N N . ALA A 1 100 ? 3.326 0.282 -15.421 1.00 96.62 100 ALA A N 1
ATOM 679 C CA . ALA A 1 100 ? 3.965 1.569 -15.630 1.00 96.62 100 ALA A CA 1
ATOM 680 C C . ALA A 1 100 ? 4.138 1.866 -17.128 1.00 96.62 100 ALA A C 1
ATOM 682 O O . ALA A 1 100 ? 4.562 1.020 -17.920 1.00 96.62 100 ALA A O 1
ATOM 683 N N . THR A 1 101 ? 3.866 3.105 -17.523 1.00 96.81 101 THR A N 1
ATOM 684 C CA . THR A 1 101 ? 4.180 3.604 -18.862 1.00 96.81 101 THR A CA 1
ATOM 685 C C . THR A 1 101 ? 5.691 3.737 -19.056 1.00 96.81 101 THR A C 1
ATOM 687 O O . THR A 1 101 ? 6.456 3.892 -18.104 1.00 96.81 101 THR A O 1
ATOM 690 N N . THR A 1 102 ? 6.143 3.763 -20.311 1.00 94.75 102 THR A N 1
ATOM 691 C CA . THR A 1 102 ? 7.564 3.973 -20.636 1.00 94.75 102 THR A CA 1
ATOM 692 C C . THR A 1 102 ? 8.128 5.260 -20.023 1.00 94.75 102 THR A C 1
ATOM 694 O O . THR A 1 102 ? 9.287 5.283 -19.617 1.00 94.75 102 THR A O 1
ATOM 697 N N . GLU A 1 103 ? 7.328 6.328 -19.950 1.00 94.94 103 GLU A N 1
ATOM 698 C CA . GLU A 1 103 ? 7.749 7.613 -19.377 1.00 94.94 103 GLU A CA 1
ATOM 699 C C . GLU A 1 103 ? 7.916 7.521 -17.855 1.00 94.94 103 GLU A C 1
ATOM 701 O O . GLU A 1 103 ? 8.938 7.961 -17.330 1.00 94.94 103 GLU A O 1
ATOM 706 N N . GLN A 1 104 ? 6.981 6.864 -17.162 1.00 95.44 104 GLN A N 1
ATOM 707 C CA . GLN A 1 104 ? 7.078 6.592 -15.723 1.00 95.44 104 GLN A CA 1
ATOM 708 C C . GLN A 1 104 ? 8.284 5.699 -15.395 1.00 95.44 104 GLN A C 1
ATOM 710 O O . GLN A 1 104 ? 9.042 5.998 -14.477 1.00 95.44 104 GLN A O 1
ATOM 715 N N . VAL A 1 105 ? 8.522 4.634 -16.171 1.00 93.94 105 VAL A N 1
ATOM 716 C CA . VAL A 1 105 ? 9.699 3.762 -15.993 1.00 93.94 105 VAL A CA 1
ATOM 717 C C . VAL A 1 105 ? 10.999 4.543 -16.201 1.00 93.94 105 VAL A C 1
ATOM 719 O O . VAL A 1 105 ? 11.958 4.356 -15.451 1.00 93.94 105 VAL A O 1
ATOM 722 N N . ALA A 1 106 ? 11.053 5.423 -17.205 1.00 92.50 106 ALA A N 1
ATOM 723 C CA . ALA A 1 106 ? 12.218 6.271 -17.439 1.00 92.50 106 ALA A CA 1
ATOM 724 C C . ALA A 1 106 ? 12.454 7.237 -16.270 1.00 92.50 106 ALA A C 1
ATOM 726 O O . ALA A 1 106 ? 13.583 7.340 -15.796 1.00 92.50 106 ALA A O 1
ATOM 727 N N . PHE A 1 107 ? 11.397 7.882 -15.767 1.00 92.81 107 PHE A N 1
ATOM 728 C CA . PHE A 1 107 ? 11.471 8.749 -14.591 1.00 92.81 107 PHE A CA 1
ATOM 729 C C . PHE A 1 107 ? 11.989 7.995 -13.362 1.00 92.81 107 PHE A C 1
ATOM 731 O O . PHE A 1 107 ? 12.935 8.449 -12.721 1.00 92.81 107 PHE A O 1
ATOM 738 N N . LEU A 1 108 ? 11.424 6.823 -13.060 1.00 93.19 108 LEU A N 1
ATOM 739 C CA . LEU A 1 108 ? 11.853 6.002 -11.929 1.00 93.19 108 LEU A CA 1
ATOM 740 C C . LEU A 1 108 ? 13.331 5.617 -12.056 1.00 93.19 108 LEU A C 1
ATOM 742 O O . LEU A 1 108 ? 14.100 5.831 -11.125 1.00 93.19 108 LEU A O 1
ATOM 746 N N . ASN A 1 109 ? 13.779 5.167 -13.229 1.00 91.56 109 ASN A N 1
ATOM 747 C CA . ASN A 1 109 ? 15.197 4.874 -13.466 1.00 91.56 109 ASN A CA 1
ATOM 748 C C . ASN A 1 109 ? 16.129 6.084 -13.289 1.00 91.56 109 ASN A C 1
ATOM 750 O O . ASN A 1 109 ? 17.319 5.897 -13.055 1.00 91.56 109 ASN A O 1
ATOM 754 N N . GLU A 1 110 ? 15.636 7.317 -13.418 1.00 92.00 110 GLU A N 1
ATOM 755 C CA . GLU A 1 110 ? 16.422 8.515 -13.108 1.00 92.00 110 GLU A CA 1
ATOM 756 C C . GLU A 1 110 ? 16.504 8.816 -11.607 1.00 92.00 110 GLU A C 1
ATOM 758 O O . GLU A 1 110 ? 17.486 9.432 -11.186 1.00 92.00 110 GLU A O 1
ATOM 763 N N . GLN A 1 111 ? 15.498 8.409 -10.823 1.00 90.69 111 GLN A N 1
ATOM 764 C CA . GLN A 1 111 ? 15.471 8.592 -9.365 1.00 90.69 111 GLN A CA 1
ATOM 765 C C . GLN A 1 111 ? 16.342 7.572 -8.626 1.00 90.69 111 GLN A C 1
ATOM 767 O O . GLN A 1 111 ? 16.943 7.906 -7.606 1.00 90.69 111 GLN A O 1
ATOM 772 N N . PHE A 1 112 ? 16.416 6.348 -9.143 1.00 87.19 112 PHE A N 1
ATOM 773 C CA . PHE A 1 112 ? 17.295 5.294 -8.635 1.00 87.19 112 PHE A CA 1
ATOM 774 C C . PHE A 1 112 ? 18.638 5.315 -9.377 1.00 87.19 112 PHE A C 1
ATOM 776 O O . PHE A 1 112 ? 18.780 5.998 -10.393 1.00 87.19 112 PHE A O 1
ATOM 783 N N . ASP A 1 113 ? 19.656 4.606 -8.882 1.00 81.81 113 ASP A N 1
ATOM 784 C CA . ASP A 1 113 ? 20.973 4.559 -9.532 1.00 81.81 113 ASP A CA 1
ATOM 785 C C . ASP A 1 113 ? 20.849 3.919 -10.935 1.00 81.81 113 ASP A C 1
ATOM 787 O O . ASP A 1 113 ? 20.939 2.705 -11.071 1.00 81.81 113 ASP A O 1
ATOM 791 N N . LYS A 1 114 ? 20.592 4.752 -11.962 1.00 75.94 114 LYS A N 1
ATOM 792 C CA . LYS A 1 114 ? 20.367 4.511 -13.412 1.00 75.94 114 LYS A CA 1
ATOM 793 C C . LYS A 1 114 ? 20.602 3.091 -13.949 1.00 75.94 114 LYS A C 1
ATOM 795 O O . LYS A 1 114 ? 21.452 2.892 -14.820 1.00 75.94 114 LYS A O 1
ATOM 800 N N . GLY A 1 115 ? 19.834 2.130 -13.456 1.00 79.50 115 GLY A N 1
ATOM 801 C CA . GLY A 1 115 ? 19.993 0.716 -13.775 1.00 79.50 115 GLY A CA 1
ATOM 802 C C . GLY A 1 115 ? 19.568 -0.243 -12.664 1.00 79.50 115 GLY A C 1
ATOM 803 O O . GLY A 1 115 ? 19.471 -1.439 -12.912 1.00 79.50 115 GLY A O 1
ATOM 804 N N . GLU A 1 116 ? 19.272 0.240 -11.454 1.00 87.19 116 GLU A N 1
ATOM 805 C CA . GLU A 1 116 ? 18.718 -0.613 -10.388 1.00 87.19 116 GLU A CA 1
ATOM 806 C C . GLU A 1 116 ? 17.370 -1.251 -10.751 1.00 87.19 116 GLU A C 1
ATOM 808 O O . GLU A 1 116 ? 17.090 -2.364 -10.311 1.00 87.19 116 GLU A O 1
ATOM 813 N N . LEU A 1 117 ? 16.560 -0.584 -11.579 1.00 91.38 117 LEU A N 1
ATOM 814 C CA . LEU A 1 117 ? 15.275 -1.103 -12.060 1.00 91.38 117 LEU A CA 1
ATOM 815 C C . LEU A 1 117 ? 15.366 -1.676 -13.487 1.00 91.38 117 LEU A C 1
ATOM 817 O O . LEU A 1 117 ? 14.343 -2.028 -14.080 1.00 91.38 117 LEU A O 1
ATOM 821 N N . ASP A 1 118 ? 16.571 -1.805 -14.055 1.00 90.88 118 ASP A N 1
ATOM 822 C CA . ASP A 1 118 ? 16.740 -2.401 -15.380 1.00 90.88 118 ASP A CA 1
ATOM 823 C C . ASP A 1 118 ? 16.312 -3.874 -15.363 1.00 90.88 118 ASP A C 1
ATOM 825 O O . ASP A 1 118 ? 16.783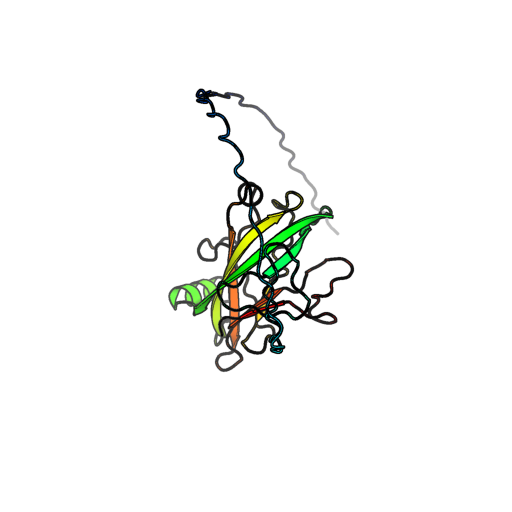 -4.686 -14.565 1.00 90.88 118 ASP A O 1
ATOM 829 N N . GLY A 1 119 ? 15.431 -4.238 -16.296 1.00 91.06 119 GLY A N 1
ATOM 830 C CA . GLY A 1 119 ? 14.908 -5.601 -16.403 1.00 91.06 119 GLY A CA 1
ATOM 831 C C . GLY A 1 119 ? 13.796 -5.932 -15.406 1.00 91.06 119 GLY A C 1
ATOM 832 O O . GLY A 1 119 ? 13.396 -7.095 -15.339 1.00 91.06 119 GLY A O 1
ATOM 833 N N . PHE A 1 120 ? 13.284 -4.942 -14.672 1.00 95.50 120 PHE A N 1
ATOM 834 C CA . PHE A 1 120 ? 12.070 -5.081 -13.876 1.00 95.50 120 PHE A CA 1
ATOM 835 C C . PHE A 1 120 ? 10.835 -4.627 -14.662 1.00 95.50 120 PHE A C 1
ATOM 837 O O . PHE A 1 120 ? 10.864 -3.655 -15.416 1.00 95.50 120 PHE A O 1
ATOM 844 N N . GLU A 1 121 ? 9.733 -5.336 -14.457 1.00 95.62 121 GLU A N 1
ATOM 845 C CA . GLU A 1 121 ? 8.383 -4.898 -14.777 1.00 95.62 121 GLU A CA 1
ATOM 846 C C . GLU A 1 121 ? 7.858 -4.094 -13.587 1.00 95.62 121 GLU A C 1
ATOM 848 O O . GLU A 1 121 ? 7.851 -4.579 -12.453 1.00 95.62 121 GLU A O 1
ATOM 853 N N . ILE A 1 122 ? 7.463 -2.846 -13.843 1.00 96.75 122 ILE A N 1
ATOM 854 C CA . ILE A 1 122 ? 6.988 -1.915 -12.818 1.00 96.75 122 ILE A CA 1
ATOM 855 C C . ILE A 1 122 ? 5.477 -1.760 -12.958 1.00 96.75 122 ILE A C 1
ATOM 857 O O . ILE A 1 122 ? 4.977 -1.600 -14.071 1.00 96.75 122 ILE A O 1
ATOM 861 N N . SER A 1 123 ? 4.757 -1.784 -11.840 1.00 97.81 123 SER A N 1
ATOM 862 C CA . SER A 1 123 ? 3.312 -1.544 -11.781 1.00 97.81 123 SER A CA 1
ATOM 863 C C . SER A 1 123 ? 2.959 -0.555 -10.676 1.00 97.81 123 SER A C 1
ATOM 865 O O . SER A 1 123 ? 3.638 -0.482 -9.654 1.00 97.81 123 SER A O 1
ATOM 867 N N . PHE A 1 124 ? 1.883 0.189 -10.897 1.00 97.06 124 PHE A N 1
ATOM 868 C CA . PHE A 1 124 ? 1.240 1.078 -9.940 1.00 97.06 124 PHE A CA 1
ATOM 869 C C . PHE A 1 124 ? 0.028 0.347 -9.386 1.00 97.06 124 PHE A C 1
ATOM 871 O O . PHE A 1 124 ? -0.752 -0.219 -10.150 1.00 97.06 124 PHE A O 1
ATOM 878 N N . ILE A 1 125 ? -0.106 0.329 -8.068 1.00 97.75 125 ILE A N 1
ATOM 879 C CA . ILE A 1 125 ? -1.186 -0.353 -7.369 1.00 97.75 125 ILE A CA 1
ATOM 880 C C . ILE A 1 125 ? -1.964 0.694 -6.591 1.00 97.75 125 ILE A C 1
ATOM 882 O O . ILE A 1 125 ? -1.400 1.331 -5.699 1.00 97.75 125 ILE A O 1
ATOM 886 N N . HIS A 1 126 ? -3.237 0.872 -6.931 1.00 96.81 126 HIS A N 1
ATOM 887 C CA . HIS A 1 126 ? -4.088 1.877 -6.304 1.00 96.81 126 HIS A CA 1
ATOM 888 C C . HIS A 1 126 ? -4.993 1.231 -5.261 1.00 96.81 126 HIS A C 1
ATOM 890 O O . HIS A 1 126 ? -5.708 0.267 -5.544 1.00 96.81 126 HIS A O 1
ATOM 896 N N . LEU A 1 127 ? -4.968 1.773 -4.049 1.00 96.75 127 LEU A N 1
ATOM 897 C CA . LEU A 1 127 ? -5.768 1.315 -2.923 1.00 96.75 127 LEU A CA 1
ATOM 898 C C . LEU A 1 127 ? -6.643 2.467 -2.441 1.00 96.75 127 LEU A C 1
ATOM 900 O O . LEU A 1 127 ? -6.148 3.515 -2.035 1.00 96.75 127 LEU A O 1
ATOM 904 N N . GLU A 1 128 ? -7.948 2.251 -2.451 1.00 95.75 128 GLU A N 1
ATOM 905 C CA . GLU A 1 128 ? -8.906 3.182 -1.883 1.00 95.75 128 GLU A CA 1
ATOM 906 C C . GLU A 1 128 ? -9.110 2.861 -0.401 1.00 95.75 128 GLU A C 1
ATOM 908 O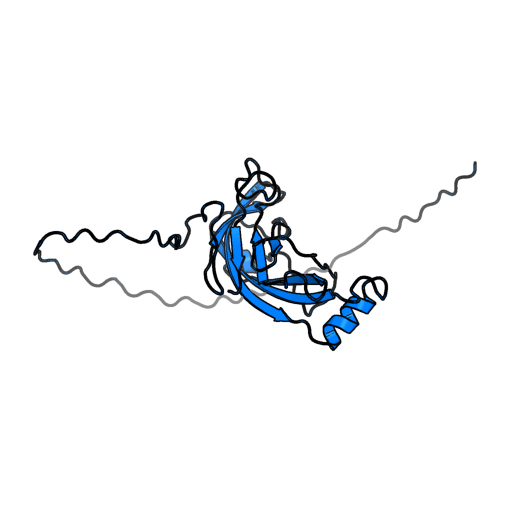 O . GLU A 1 128 ? -9.350 1.708 -0.037 1.00 95.75 128 GLU A O 1
ATOM 913 N N . GLN A 1 129 ? -9.033 3.874 0.460 1.00 95.25 129 GLN A N 1
ATOM 914 C CA . GLN A 1 129 ? -9.229 3.745 1.898 1.00 95.25 129 GLN A CA 1
ATOM 915 C C . GLN A 1 129 ? -10.293 4.718 2.394 1.00 95.25 129 GLN A C 1
ATOM 917 O O . GLN A 1 129 ? -10.340 5.874 1.984 1.00 95.25 129 GLN A O 1
ATOM 922 N N . SER A 1 130 ? -11.122 4.279 3.335 1.00 94.75 130 SER A N 1
ATOM 923 C CA . SER A 1 130 ? -12.086 5.141 4.021 1.00 94.75 130 SER A CA 1
ATOM 924 C C . SER A 1 130 ? -12.166 4.803 5.503 1.00 94.75 130 SER A C 1
ATOM 926 O O . SER A 1 130 ? -12.031 3.646 5.918 1.00 94.75 130 SER A O 1
ATOM 928 N N . LYS A 1 131 ? -12.389 5.827 6.328 1.00 93.88 131 LYS A N 1
ATOM 929 C CA . LYS A 1 131 ? -12.581 5.637 7.761 1.00 93.88 131 LYS A CA 1
ATOM 930 C C . LYS A 1 131 ? -13.967 5.065 8.042 1.00 93.88 131 LYS A C 1
ATOM 932 O O . LYS A 1 131 ? -14.979 5.641 7.656 1.00 93.88 131 LYS A O 1
ATOM 937 N N . VAL A 1 132 ? -14.011 3.963 8.785 1.00 95.06 132 VAL A N 1
ATOM 938 C CA . VAL A 1 132 ? -15.260 3.338 9.239 1.00 95.06 132 VAL A CA 1
ATOM 939 C C . VAL A 1 132 ? -15.662 3.882 10.605 1.00 95.06 132 VAL A C 1
ATOM 941 O O . VAL A 1 132 ? -16.796 4.311 10.804 1.00 95.06 132 VAL A O 1
ATOM 944 N N . SER A 1 133 ? -14.745 3.841 11.576 1.00 94.81 133 SER A N 1
ATOM 945 C CA . SER A 1 133 ? -14.991 4.303 12.948 1.00 94.81 133 SER A CA 1
ATOM 946 C C . SER A 1 133 ? -13.690 4.440 13.747 1.00 94.81 133 SER A C 1
ATOM 948 O O . SER A 1 133 ? -12.615 4.133 13.240 1.00 94.81 133 SER A O 1
ATOM 950 N N . GLY A 1 134 ? -13.795 4.879 15.004 1.00 92.94 134 GLY A N 1
ATOM 951 C CA . GLY A 1 134 ? -12.677 4.981 15.945 1.00 92.94 134 GLY A CA 1
ATOM 952 C C . GLY A 1 134 ? -12.122 6.395 16.100 1.00 92.94 134 GLY A C 1
ATOM 953 O O . GLY A 1 134 ? -12.757 7.378 15.703 1.00 92.94 134 GLY A O 1
ATOM 954 N N . ASP A 1 135 ? -10.956 6.482 16.727 1.00 93.44 135 ASP A N 1
ATOM 955 C CA . ASP A 1 135 ? -10.256 7.729 17.023 1.00 93.44 135 ASP A CA 1
ATOM 956 C C . ASP A 1 135 ? -9.790 8.425 15.733 1.00 93.44 135 ASP A C 1
ATOM 958 O O . ASP A 1 135 ? -9.703 7.782 14.684 1.00 93.44 135 ASP A O 1
ATOM 962 N N . PRO A 1 136 ? -9.531 9.746 15.746 1.00 91.69 136 PRO A N 1
ATOM 963 C CA . PRO A 1 136 ? -8.732 10.397 14.707 1.00 91.69 136 PRO A CA 1
ATOM 964 C C . PRO A 1 136 ? -7.407 9.657 14.483 1.00 91.69 136 PRO A C 1
ATOM 966 O O . PRO A 1 136 ? -6.880 9.066 15.416 1.00 91.69 136 PRO A O 1
ATOM 969 N N . ILE A 1 137 ? -6.886 9.641 13.260 1.00 85.44 137 ILE A N 1
ATOM 970 C CA . ILE A 1 137 ? -5.597 8.986 12.954 1.00 85.44 137 ILE A CA 1
ATOM 971 C C . ILE A 1 137 ? -4.696 9.818 12.040 1.00 85.44 137 ILE A C 1
ATOM 973 O O . ILE A 1 137 ? -3.632 9.349 11.621 1.00 85.44 137 ILE A O 1
ATOM 977 N N . GLU A 1 138 ? -5.126 11.040 11.719 1.00 83.44 138 GLU A N 1
ATOM 978 C CA . GLU A 1 138 ? -4.368 12.014 10.942 1.00 83.44 138 GLU A CA 1
ATOM 979 C C . GLU A 1 138 ? -2.879 12.041 11.334 1.00 83.44 138 GLU A C 1
ATOM 981 O O . GLU A 1 138 ? -2.516 12.055 12.512 1.00 83.44 138 GLU A O 1
ATOM 986 N N . PHE A 1 139 ? -2.001 12.037 10.326 1.00 76.75 139 PHE A N 1
ATOM 987 C CA . PHE A 1 139 ? -0.536 12.147 10.440 1.00 76.75 139 PHE A CA 1
ATOM 988 C C . PHE A 1 139 ? 0.218 11.064 11.242 1.00 76.75 139 PHE A C 1
ATOM 990 O O . PHE A 1 139 ? 1.433 10.952 11.075 1.00 76.75 139 PHE A O 1
ATOM 997 N N . ASN A 1 140 ? -0.454 10.266 12.078 1.00 73.56 140 ASN A N 1
ATOM 998 C CA . ASN A 1 140 ? 0.177 9.327 13.012 1.00 73.56 140 ASN A CA 1
ATOM 999 C C . ASN A 1 140 ? -0.071 7.850 12.685 1.00 73.56 140 ASN A C 1
ATOM 1001 O O . ASN A 1 140 ? 0.497 6.996 13.371 1.00 73.56 140 ASN A O 1
ATOM 1005 N N . ALA A 1 141 ? -0.899 7.533 11.689 1.00 70.19 141 ALA A N 1
ATOM 1006 C CA . ALA A 1 141 ? -1.178 6.150 11.316 1.00 70.19 141 ALA A CA 1
ATOM 1007 C C . ALA A 1 141 ? -0.079 5.509 10.453 1.00 70.19 141 ALA A C 1
ATOM 1009 O O . ALA A 1 141 ? 0.594 6.163 9.654 1.00 70.19 141 ALA A O 1
ATOM 1010 N N . ASP A 1 142 ? 0.092 4.199 10.641 1.00 74.69 142 ASP A N 1
ATOM 1011 C CA . ASP A 1 142 ? 1.012 3.375 9.864 1.00 74.69 142 ASP A CA 1
ATOM 1012 C C . ASP A 1 142 ? 0.448 3.134 8.458 1.00 74.69 142 ASP A C 1
ATOM 1014 O O . ASP A 1 142 ? -0.458 2.331 8.269 1.00 74.69 142 ASP A O 1
ATOM 1018 N N . TYR A 1 143 ? 0.985 3.834 7.461 1.00 73.62 143 TYR A N 1
ATOM 1019 C CA . TYR A 1 143 ? 0.672 3.614 6.043 1.00 73.62 143 TYR A CA 1
ATOM 1020 C C . TYR A 1 143 ? 1.637 2.618 5.378 1.00 73.62 143 TYR A C 1
ATOM 1022 O O . TYR A 1 143 ? 1.538 2.346 4.181 1.00 73.62 143 TYR A O 1
ATOM 1030 N N . THR A 1 144 ? 2.586 2.064 6.141 1.00 82.19 144 THR A N 1
ATOM 1031 C CA . THR A 1 144 ? 3.648 1.190 5.631 1.00 82.19 144 THR A CA 1
ATOM 1032 C C . THR A 1 144 ? 3.323 -0.296 5.739 1.00 82.19 144 THR A C 1
ATOM 1034 O O . THR A 1 144 ? 4.086 -1.103 5.210 1.00 82.19 144 THR A O 1
ATOM 1037 N N . SER A 1 145 ? 2.206 -0.671 6.368 1.00 90.19 145 SER A N 1
ATOM 1038 C CA . SER A 1 145 ? 1.790 -2.073 6.545 1.00 90.19 145 SER A CA 1
ATOM 1039 C C . SER A 1 145 ? 1.297 -2.743 5.254 1.00 90.19 145 SER A C 1
ATOM 1041 O O . SER A 1 145 ? 1.043 -3.946 5.231 1.00 90.19 145 SER A O 1
ATOM 1043 N N . PHE A 1 146 ? 1.137 -1.980 4.169 1.00 94.38 146 PHE A N 1
ATOM 1044 C CA . PHE A 1 146 ? 0.848 -2.543 2.854 1.00 94.38 146 PHE A CA 1
ATOM 1045 C C . PHE A 1 146 ? 2.139 -2.856 2.103 1.00 94.38 146 PHE A C 1
ATOM 1047 O O . PHE A 1 146 ? 3.065 -2.038 2.059 1.00 94.38 146 PHE A O 1
ATOM 1054 N N . LYS A 1 147 ? 2.203 -4.048 1.505 1.00 95.88 147 LYS A N 1
ATOM 1055 C CA . LYS A 1 147 ? 3.337 -4.496 0.687 1.00 95.88 147 LYS A CA 1
ATOM 1056 C C . LYS A 1 147 ? 2.856 -5.054 -0.648 1.00 95.88 147 LYS A C 1
ATOM 1058 O O . LYS A 1 147 ? 1.935 -5.865 -0.643 1.00 95.88 147 LYS A O 1
ATOM 1063 N N . PRO A 1 148 ? 3.489 -4.690 -1.774 1.00 97.25 148 PRO A N 1
ATOM 1064 C CA . PRO A 1 148 ? 3.206 -5.315 -3.058 1.00 97.25 148 PRO A CA 1
ATOM 1065 C C . PRO A 1 148 ? 3.403 -6.831 -3.055 1.00 97.25 148 PRO A C 1
ATOM 1067 O O . PRO A 1 148 ? 4.375 -7.339 -2.483 1.00 97.25 148 PRO A O 1
ATOM 1070 N N . VAL A 1 149 ? 2.514 -7.538 -3.752 1.00 98.00 149 VAL A N 1
ATOM 1071 C CA . VAL A 1 149 ? 2.570 -8.993 -3.946 1.00 98.00 149 VAL A CA 1
ATOM 1072 C C . VAL A 1 149 ? 2.310 -9.409 -5.387 1.00 98.00 149 VAL A C 1
ATOM 1074 O O . VAL A 1 149 ? 1.725 -8.645 -6.154 1.00 98.00 149 VAL A O 1
ATOM 1077 N N . ASP A 1 150 ? 2.743 -10.617 -5.745 1.00 97.69 150 ASP A N 1
ATOM 1078 C CA . ASP A 1 150 ? 2.325 -11.323 -6.957 1.00 97.69 150 ASP A CA 1
ATOM 1079 C C . ASP A 1 150 ? 0.990 -12.071 -6.763 1.00 97.69 150 ASP A C 1
ATOM 1081 O O . ASP A 1 150 ? 0.364 -12.003 -5.700 1.00 97.69 150 ASP A O 1
ATOM 1085 N N . ALA A 1 151 ? 0.526 -12.758 -7.812 1.00 96.75 151 ALA A N 1
ATOM 1086 C CA . ALA A 1 151 ? -0.757 -13.467 -7.821 1.00 96.75 151 ALA A CA 1
ATOM 1087 C C . ALA A 1 151 ? -0.803 -14.635 -6.818 1.00 96.75 151 ALA A C 1
ATOM 1089 O O . ALA A 1 151 ? -1.873 -15.049 -6.373 1.00 96.75 151 ALA A O 1
ATOM 1090 N N . GLU A 1 152 ? 0.358 -15.155 -6.418 1.00 96.06 152 GLU A N 1
ATOM 1091 C CA . GLU A 1 152 ? 0.509 -16.186 -5.396 1.00 96.06 152 GLU A CA 1
ATOM 1092 C C . GLU A 1 152 ? 0.630 -15.606 -3.971 1.00 96.06 152 GLU A C 1
ATOM 1094 O O . GLU A 1 152 ? 0.885 -16.348 -3.012 1.00 96.06 152 GLU A O 1
ATOM 1099 N N . GLY A 1 153 ? 0.469 -14.288 -3.812 1.00 95.50 153 GLY A N 1
ATOM 1100 C CA . GLY A 1 153 ? 0.586 -13.587 -2.535 1.00 95.50 153 GLY A CA 1
ATOM 1101 C C . GLY A 1 153 ? 2.023 -13.495 -2.014 1.00 95.50 153 GLY A C 1
ATOM 1102 O O . GLY A 1 153 ? 2.230 -13.201 -0.834 1.00 95.50 153 GLY A O 1
ATOM 1103 N N . GLN A 1 154 ? 3.028 -13.767 -2.851 1.00 95.44 154 GLN A N 1
ATOM 1104 C CA . GLN A 1 154 ? 4.431 -13.600 -2.486 1.00 95.44 154 GLN A CA 1
ATOM 1105 C C . GLN A 1 154 ? 4.835 -12.142 -2.647 1.00 95.44 154 GLN A C 1
ATOM 1107 O O . GLN A 1 154 ? 4.437 -11.463 -3.588 1.00 95.44 154 GLN A O 1
ATOM 1112 N N . ARG A 1 155 ? 5.664 -11.646 -1.727 1.00 95.50 155 ARG A N 1
ATOM 1113 C CA . ARG A 1 155 ? 6.136 -10.260 -1.782 1.00 95.50 155 ARG A CA 1
ATOM 1114 C C . ARG A 1 155 ? 6.964 -10.006 -3.037 1.00 95.50 155 ARG A C 1
ATOM 1116 O O . ARG A 1 155 ? 7.929 -10.725 -3.299 1.00 95.50 155 ARG A O 1
ATOM 1123 N N . VAL A 1 156 ? 6.653 -8.910 -3.721 1.00 96.44 156 VAL A N 1
ATOM 1124 C CA . VAL A 1 156 ? 7.507 -8.327 -4.764 1.00 96.44 156 VAL A CA 1
ATOM 1125 C C . VAL A 1 156 ? 8.210 -7.074 -4.231 1.00 96.44 156 VAL A C 1
ATOM 1127 O O . VAL A 1 156 ? 8.009 -6.672 -3.079 1.00 96.44 156 VAL A O 1
ATOM 1130 N N . GLN A 1 157 ? 9.111 -6.491 -5.023 1.00 95.69 157 GLN A N 1
ATOM 1131 C CA . GLN A 1 157 ? 9.893 -5.339 -4.583 1.00 95.69 157 GLN A CA 1
ATOM 1132 C C . GLN A 1 157 ? 8.997 -4.098 -4.494 1.00 95.69 157 GLN A C 1
ATOM 1134 O O . GLN A 1 157 ? 8.319 -3.745 -5.453 1.00 95.69 157 GLN A O 1
ATOM 1139 N N . ASP A 1 158 ? 9.038 -3.426 -3.347 1.00 94.69 158 ASP A N 1
ATOM 1140 C CA . ASP A 1 158 ? 8.444 -2.104 -3.134 1.00 94.69 158 ASP A CA 1
ATOM 1141 C C . ASP A 1 158 ? 9.414 -1.027 -3.642 1.00 94.69 158 ASP A C 1
ATOM 1143 O O . ASP A 1 158 ? 10.618 -1.086 -3.359 1.00 94.69 158 ASP A O 1
ATOM 1147 N N . VAL A 1 159 ? 8.903 -0.072 -4.416 1.00 93.56 159 VAL A N 1
ATOM 1148 C CA . VAL A 1 159 ? 9.649 1.063 -4.955 1.00 93.56 159 VAL A CA 1
ATOM 1149 C C . VAL A 1 159 ? 9.083 2.344 -4.347 1.00 93.56 159 VAL A C 1
ATOM 1151 O O . VAL A 1 159 ? 7.986 2.781 -4.670 1.00 93.56 159 VAL A O 1
ATOM 1154 N N . THR A 1 160 ? 9.850 3.000 -3.481 1.00 90.25 160 THR A N 1
ATOM 1155 C CA . THR A 1 160 ? 9.409 4.242 -2.833 1.00 90.25 160 THR A CA 1
ATOM 1156 C C . THR A 1 160 ? 10.109 5.451 -3.445 1.00 90.25 160 THR A C 1
ATOM 1158 O O . THR A 1 160 ? 11.336 5.542 -3.407 1.00 90.25 160 THR A O 1
ATOM 1161 N N . VAL A 1 161 ? 9.338 6.414 -3.955 1.00 86.56 161 VAL A N 1
ATOM 1162 C CA . VAL A 1 161 ? 9.853 7.701 -4.448 1.00 86.56 161 VAL A CA 1
ATOM 1163 C C . VAL A 1 161 ? 9.203 8.843 -3.680 1.00 86.56 161 VAL A C 1
ATOM 1165 O O . VAL A 1 161 ? 7.985 8.949 -3.616 1.00 86.56 161 VAL A O 1
ATOM 1168 N N . ILE A 1 162 ? 10.024 9.716 -3.098 1.00 80.56 162 ILE A N 1
ATOM 1169 C CA . ILE A 1 162 ? 9.549 10.867 -2.325 1.00 80.56 162 ILE A CA 1
ATOM 1170 C C . ILE A 1 162 ? 9.383 12.072 -3.254 1.00 80.56 162 ILE A C 1
ATOM 1172 O O . ILE A 1 162 ? 10.311 12.427 -3.978 1.00 80.56 162 ILE A O 1
ATOM 1176 N N . GLY A 1 163 ? 8.237 12.751 -3.162 1.00 77.81 163 GLY A N 1
ATOM 1177 C CA . GLY A 1 163 ? 7.990 14.008 -3.877 1.00 77.81 163 GLY A CA 1
ATOM 1178 C C . GLY A 1 163 ? 7.612 13.830 -5.346 1.00 77.81 163 GLY A C 1
ATOM 1179 O O . GLY A 1 163 ? 7.882 14.721 -6.150 1.00 77.81 163 GLY A O 1
ATOM 1180 N N . TRP A 1 164 ? 7.020 12.684 -5.696 1.00 84.81 164 TRP A N 1
ATOM 1181 C CA . TRP A 1 164 ? 6.438 12.459 -7.012 1.00 84.81 164 TRP A CA 1
ATOM 1182 C C . TRP A 1 164 ? 4.913 12.427 -6.934 1.00 84.81 164 TRP A C 1
ATOM 1184 O O . TRP A 1 164 ? 4.326 11.453 -6.470 1.00 84.81 164 TRP A O 1
ATOM 1194 N N . ASP A 1 165 ? 4.288 13.500 -7.420 1.00 82.06 165 ASP A N 1
ATOM 1195 C CA . ASP A 1 165 ? 2.840 13.721 -7.311 1.00 82.06 165 ASP A CA 1
ATOM 1196 C C . ASP A 1 165 ? 2.003 12.648 -8.028 1.00 82.06 165 ASP A C 1
ATOM 1198 O O . ASP A 1 165 ? 0.848 12.429 -7.680 1.00 82.06 165 ASP A O 1
ATOM 1202 N N . GLU A 1 166 ? 2.568 11.960 -9.025 1.00 85.19 166 GLU A N 1
ATOM 1203 C CA . GLU A 1 166 ? 1.822 11.000 -9.845 1.00 85.19 166 GLU A CA 1
ATOM 1204 C C . GLU A 1 166 ? 1.416 9.737 -9.079 1.00 85.19 166 GLU A C 1
ATOM 1206 O O . GLU A 1 166 ? 0.352 9.192 -9.352 1.00 85.19 166 GLU A O 1
ATOM 1211 N N . CYS A 1 167 ? 2.217 9.297 -8.101 1.00 82.12 167 CYS A N 1
ATOM 1212 C CA . CYS A 1 167 ? 1.863 8.157 -7.250 1.00 82.12 167 CYS A CA 1
ATOM 1213 C C . CYS A 1 167 ? 1.239 8.573 -5.911 1.00 82.12 167 CYS A C 1
ATOM 1215 O O . CYS A 1 167 ? 1.137 7.735 -5.033 1.00 82.12 167 CYS A O 1
ATOM 1217 N N . GLY A 1 168 ? 0.811 9.831 -5.733 1.00 76.50 168 GLY A N 1
ATOM 1218 C CA . GLY A 1 168 ? -0.146 10.249 -4.691 1.00 76.50 168 GLY A CA 1
ATOM 1219 C C . GLY A 1 168 ? -0.036 9.597 -3.300 1.00 76.50 168 GLY A C 1
ATOM 1220 O O . GLY A 1 168 ? -1.059 9.380 -2.660 1.00 76.50 168 GLY A O 1
ATOM 1221 N N . THR A 1 169 ? 1.162 9.214 -2.837 1.00 78.00 169 THR A N 1
ATOM 1222 C CA . THR A 1 169 ? 1.327 8.502 -1.567 1.00 78.00 169 THR A CA 1
ATOM 1223 C C . THR A 1 169 ? 1.222 9.537 -0.460 1.00 78.00 169 THR A C 1
ATOM 1225 O O . THR A 1 169 ? 2.179 10.253 -0.158 1.00 78.00 169 THR A O 1
ATOM 1228 N N . GLU A 1 170 ? 0.029 9.664 0.104 1.00 76.88 170 GLU A N 1
ATOM 1229 C CA . GLU A 1 170 ? -0.299 10.708 1.065 1.00 76.88 170 GLU A CA 1
ATOM 1230 C C . GLU A 1 170 ? -0.438 10.136 2.478 1.00 76.88 170 GLU A C 1
ATOM 1232 O O . GLU A 1 170 ? -0.879 9.011 2.689 1.00 76.88 170 GLU A O 1
ATOM 1237 N N . SER A 1 171 ? -0.072 10.915 3.491 1.00 82.06 171 SER A N 1
ATOM 1238 C CA . SER A 1 171 ? -0.493 10.606 4.860 1.00 82.06 171 SER A CA 1
ATOM 1239 C C . SER A 1 171 ? -1.993 10.848 5.025 1.00 82.06 171 SER A C 1
ATOM 1241 O O . SER A 1 171 ? -2.555 11.711 4.357 1.00 82.06 171 SER A O 1
ATOM 1243 N N . PHE A 1 172 ? -2.628 10.157 5.976 1.00 86.56 172 PHE A N 1
ATOM 1244 C CA . PHE A 1 172 ? -3.996 10.490 6.378 1.00 86.56 172 PHE A CA 1
ATOM 1245 C C . PHE A 1 172 ? -4.090 11.958 6.809 1.00 86.56 172 PHE A C 1
ATOM 1247 O O . PHE A 1 172 ? -3.292 12.424 7.633 1.00 86.56 172 PHE A O 1
ATOM 1254 N N . THR A 1 173 ? -5.069 12.668 6.253 1.00 89.19 173 THR A N 1
ATOM 1255 C CA . THR A 1 173 ? -5.332 14.086 6.517 1.00 89.19 173 THR A CA 1
ATOM 1256 C C . THR A 1 173 ? -6.521 14.257 7.478 1.00 89.19 173 THR A C 1
ATOM 1258 O O . THR A 1 173 ? -7.272 13.305 7.703 1.00 89.19 173 THR A O 1
ATOM 1261 N N . PRO A 1 174 ? -6.756 15.462 8.028 1.00 91.25 174 PRO A N 1
ATOM 1262 C CA . PRO A 1 174 ? -7.953 15.732 8.827 1.00 91.25 174 PRO A CA 1
ATOM 1263 C C . PRO A 1 174 ? -9.266 15.472 8.072 1.00 91.25 174 PRO A C 1
ATOM 1265 O O . PRO A 1 174 ? -10.284 15.115 8.667 1.00 91.25 174 PRO A O 1
ATOM 1268 N N . GLU A 1 175 ? -9.266 15.652 6.750 1.00 91.94 175 GLU A N 1
ATOM 1269 C CA . GLU A 1 175 ? -10.427 15.395 5.901 1.00 91.94 175 GLU A CA 1
ATOM 1270 C C . GLU A 1 175 ? -10.779 13.900 5.851 1.00 91.94 175 GLU A C 1
ATOM 1272 O O . GLU A 1 175 ? -11.962 13.550 5.915 1.00 91.94 175 GLU A O 1
ATOM 1277 N N . PHE A 1 176 ? -9.778 13.013 5.863 1.00 92.12 176 PHE A N 1
ATOM 1278 C CA . PHE A 1 176 ? -9.991 11.567 5.982 1.00 92.12 176 PHE A CA 1
ATOM 1279 C C . PHE A 1 176 ? -10.769 11.212 7.258 1.00 92.12 176 PHE A C 1
ATOM 1281 O O . PHE A 1 176 ? -11.734 10.446 7.229 1.00 92.12 176 PHE A O 1
ATOM 1288 N N . ASP A 1 177 ? -10.422 11.846 8.383 1.00 91.50 177 ASP A N 1
ATOM 1289 C CA . ASP A 1 177 ? -11.125 11.657 9.654 1.00 91.50 177 ASP A CA 1
ATOM 1290 C C . ASP A 1 177 ? -12.576 12.167 9.629 1.00 91.50 177 ASP A C 1
ATOM 1292 O O . ASP A 1 177 ? -13.401 11.731 10.439 1.00 91.50 177 ASP A O 1
ATOM 1296 N N . SER A 1 178 ? -12.908 13.043 8.677 1.00 91.75 178 SER A N 1
ATOM 1297 C CA . SER A 1 178 ? -14.269 13.530 8.429 1.00 91.75 178 SER A CA 1
ATOM 1298 C C . SER A 1 178 ? -15.086 12.657 7.463 1.00 91.75 178 SER A C 1
ATOM 1300 O O . SER A 1 178 ? -16.254 12.962 7.208 1.00 91.75 178 SER A O 1
ATOM 1302 N N . GLY A 1 179 ? -14.509 11.547 6.988 1.00 89.62 179 GLY A N 1
ATOM 1303 C CA . GLY A 1 179 ? -15.151 10.574 6.103 1.00 89.62 179 GLY A CA 1
ATOM 1304 C C . GLY A 1 179 ? -14.798 10.733 4.625 1.00 89.62 179 GLY A C 1
ATOM 1305 O O . GLY A 1 179 ? -15.454 10.113 3.790 1.00 89.62 179 GLY A O 1
ATOM 1306 N N . GLU A 1 180 ? -13.802 11.558 4.287 1.00 93.75 180 GLU A N 1
ATOM 1307 C CA . GLU A 1 180 ? -13.261 11.590 2.929 1.00 93.75 180 GLU A CA 1
ATOM 1308 C C . GLU A 1 180 ? -12.495 10.298 2.626 1.00 93.75 180 GLU A C 1
ATOM 1310 O O . GLU A 1 180 ? -11.814 9.726 3.480 1.00 93.75 180 GLU A O 1
ATOM 1315 N N . THR A 1 181 ? -12.637 9.831 1.393 1.00 93.50 181 THR A N 1
ATOM 1316 C CA . THR A 1 181 ? -11.899 8.684 0.885 1.00 93.50 181 THR A CA 1
ATOM 1317 C C . THR A 1 181 ? -10.492 9.112 0.484 1.00 93.50 181 THR A C 1
ATOM 1319 O O . THR A 1 181 ? -10.319 10.111 -0.209 1.00 93.50 181 THR A O 1
ATOM 1322 N N . LEU A 1 182 ? -9.495 8.321 0.866 1.00 92.25 182 LEU A N 1
ATOM 1323 C CA . LEU A 1 182 ? -8.103 8.512 0.490 1.00 92.25 182 LEU A CA 1
ATOM 1324 C C . LEU A 1 182 ? -7.706 7.500 -0.583 1.00 92.25 182 LEU A C 1
ATOM 1326 O O . LEU A 1 182 ? -7.919 6.301 -0.414 1.00 92.25 182 LEU A O 1
ATOM 1330 N N . MET A 1 183 ? -7.097 7.978 -1.666 1.00 93.50 183 MET A N 1
ATOM 1331 C CA . MET A 1 183 ? -6.499 7.123 -2.687 1.00 93.50 183 MET A CA 1
ATOM 1332 C C . MET A 1 183 ? -4.997 7.016 -2.429 1.00 93.50 183 MET A C 1
ATOM 1334 O O . MET A 1 183 ? -4.288 8.011 -2.514 1.00 93.50 183 MET A O 1
ATOM 1338 N N . GLN A 1 184 ? -4.517 5.817 -2.119 1.00 92.88 184 GLN A N 1
ATOM 1339 C CA . GLN A 1 184 ? -3.095 5.511 -1.991 1.00 92.88 184 GLN A CA 1
ATOM 1340 C C . GLN A 1 184 ? -2.576 4.893 -3.285 1.00 92.88 184 GLN A C 1
ATOM 1342 O O . GLN A 1 184 ? -3.274 4.099 -3.918 1.00 92.88 184 GLN A O 1
ATOM 1347 N N . CYS A 1 185 ? -1.329 5.193 -3.643 1.00 94.38 185 CYS A N 1
ATOM 1348 C CA . CYS A 1 185 ? -0.609 4.454 -4.671 1.00 94.38 185 CYS A CA 1
ATOM 1349 C C . CYS A 1 185 ? 0.681 3.850 -4.120 1.00 94.38 185 CYS A C 1
ATOM 1351 O O . CYS A 1 185 ? 1.417 4.470 -3.348 1.00 94.38 185 CYS A O 1
ATOM 1353 N N . TYR A 1 186 ? 0.923 2.611 -4.543 1.00 95.62 186 TYR A N 1
ATOM 1354 C CA . TYR A 1 186 ? 2.104 1.816 -4.246 1.00 95.62 186 TYR A CA 1
ATOM 1355 C C . TYR A 1 186 ? 2.777 1.434 -5.559 1.00 95.62 186 TYR A C 1
ATOM 1357 O O . TYR A 1 186 ? 2.108 1.036 -6.513 1.00 95.62 186 TYR A O 1
ATOM 1365 N N . ILE A 1 187 ? 4.104 1.515 -5.610 1.00 96.56 187 ILE A N 1
ATOM 1366 C CA . ILE A 1 187 ? 4.867 1.134 -6.798 1.00 96.56 187 ILE A CA 1
ATOM 1367 C C . ILE A 1 187 ? 5.523 -0.211 -6.525 1.00 96.56 187 ILE A C 1
ATOM 1369 O O . ILE A 1 187 ? 6.252 -0.393 -5.550 1.00 96.56 187 ILE A O 1
ATOM 1373 N N . ALA A 1 188 ? 5.267 -1.157 -7.413 1.00 97.25 188 ALA A N 1
ATOM 1374 C CA . ALA A 1 188 ? 5.776 -2.508 -7.334 1.00 97.25 188 ALA A CA 1
ATOM 1375 C C . ALA A 1 188 ? 6.731 -2.776 -8.491 1.00 97.25 188 ALA A C 1
ATOM 1377 O O . ALA A 1 188 ? 6.467 -2.372 -9.622 1.00 97.25 188 ALA A O 1
ATOM 1378 N N . ALA A 1 189 ? 7.812 -3.498 -8.224 1.00 97.06 189 ALA A N 1
ATOM 1379 C CA . ALA A 1 189 ? 8.736 -3.975 -9.237 1.00 97.06 189 ALA A CA 1
ATOM 1380 C C . ALA A 1 189 ? 8.939 -5.488 -9.096 1.00 97.06 189 ALA A C 1
ATOM 1382 O O . ALA A 1 189 ? 9.167 -6.009 -8.002 1.00 97.06 189 ALA A O 1
ATOM 1383 N N . ALA A 1 190 ? 8.909 -6.201 -10.217 1.00 96.94 190 ALA A N 1
ATOM 1384 C CA . ALA A 1 190 ? 9.276 -7.611 -10.281 1.00 96.94 190 ALA A CA 1
ATOM 1385 C C . ALA A 1 190 ? 10.241 -7.855 -11.447 1.00 96.94 190 ALA A C 1
ATOM 1387 O O . ALA A 1 190 ? 10.118 -7.191 -12.472 1.00 96.94 190 ALA A O 1
ATOM 1388 N N . PRO A 1 191 ? 11.207 -8.784 -11.345 1.00 94.94 191 PRO A N 1
ATOM 1389 C CA . PRO A 1 191 ? 12.035 -9.149 -12.491 1.00 94.94 191 PRO A CA 1
ATOM 1390 C C . PRO A 1 191 ? 11.166 -9.622 -13.662 1.00 94.94 191 PRO A C 1
ATOM 1392 O O . PRO A 1 191 ? 10.222 -10.384 -13.452 1.00 94.94 191 PRO A O 1
ATOM 1395 N N . ALA A 1 192 ? 11.503 -9.234 -14.893 1.00 90.81 192 ALA A N 1
ATOM 1396 C CA . ALA A 1 192 ? 10.765 -9.671 -16.076 1.00 90.81 192 ALA A CA 1
ATOM 1397 C C . ALA A 1 192 ? 10.722 -11.209 -16.174 1.00 90.81 192 ALA A C 1
ATOM 1399 O O . ALA A 1 192 ? 11.755 -11.884 -16.112 1.00 90.81 192 ALA A O 1
ATOM 1400 N N . GLY A 1 193 ? 9.518 -11.767 -16.334 1.00 87.75 193 GLY A N 1
ATOM 1401 C CA . GLY A 1 193 ? 9.281 -13.216 -16.316 1.00 87.75 193 GLY A CA 1
ATOM 1402 C C . GLY A 1 193 ? 9.272 -13.863 -14.922 1.00 87.75 193 GLY A C 1
ATOM 1403 O O . GLY A 1 193 ? 9.199 -15.090 -14.836 1.00 87.75 193 GLY A O 1
ATOM 1404 N N . GLY A 1 194 ? 9.368 -13.068 -13.851 1.00 89.94 194 GLY A N 1
ATOM 1405 C CA . GLY A 1 194 ? 9.021 -13.463 -12.484 1.00 89.94 194 GLY A CA 1
ATOM 1406 C C . GLY A 1 194 ? 7.514 -13.366 -12.214 1.00 89.94 194 GLY A C 1
ATOM 1407 O O . GLY A 1 194 ? 6.721 -13.223 -13.144 1.00 89.94 194 GLY A O 1
ATOM 1408 N N . GLY A 1 195 ? 7.123 -13.448 -10.938 1.00 93.19 195 GLY A N 1
ATOM 1409 C CA . GLY A 1 195 ? 5.750 -13.167 -10.509 1.00 93.19 195 GLY A CA 1
ATOM 1410 C C . GLY A 1 195 ? 5.448 -11.682 -10.697 1.00 93.19 195 GLY A C 1
ATOM 1411 O O . GLY A 1 195 ? 6.041 -10.845 -10.015 1.00 93.19 195 GLY A O 1
ATOM 1412 N N . ALA A 1 196 ? 4.593 -11.352 -11.666 1.00 95.38 196 ALA A N 1
ATOM 1413 C CA . ALA A 1 196 ? 4.190 -9.973 -11.916 1.00 95.38 196 ALA A CA 1
ATOM 1414 C C . ALA A 1 196 ? 3.430 -9.422 -10.696 1.00 95.38 196 ALA A C 1
ATOM 1416 O O . ALA A 1 196 ? 2.671 -10.177 -10.081 1.00 95.38 196 ALA A O 1
ATOM 1417 N N . PRO A 1 197 ? 3.588 -8.131 -10.345 1.00 97.50 197 PRO A N 1
ATOM 1418 C CA . PRO A 1 197 ? 2.784 -7.531 -9.291 1.00 97.50 197 PRO A CA 1
ATOM 1419 C C . PRO A 1 197 ? 1.293 -7.681 -9.605 1.00 97.50 197 PRO A C 1
ATOM 1421 O O . PRO A 1 197 ? 0.858 -7.347 -10.705 1.00 97.50 197 PRO A O 1
ATOM 1424 N N . ALA A 1 198 ? 0.527 -8.176 -8.638 1.00 97.88 198 ALA A N 1
ATOM 1425 C CA . ALA A 1 198 ? -0.897 -8.471 -8.779 1.00 97.88 198 ALA A CA 1
ATOM 1426 C C . ALA A 1 198 ? -1.751 -7.867 -7.656 1.00 97.88 198 ALA A C 1
ATOM 1428 O O . ALA A 1 198 ? -2.976 -7.969 -7.700 1.00 97.88 198 ALA A O 1
ATOM 1429 N N . GLY A 1 199 ? -1.140 -7.222 -6.658 1.00 98.00 199 GLY A N 1
ATOM 1430 C CA . GLY A 1 199 ? -1.896 -6.564 -5.604 1.00 98.00 199 GLY A CA 1
ATOM 1431 C C . GLY A 1 199 ? -1.079 -6.207 -4.371 1.00 98.00 199 GLY A C 1
ATOM 1432 O O . GLY A 1 199 ? 0.137 -6.012 -4.439 1.00 98.00 199 GLY A O 1
ATOM 1433 N N . LEU A 1 200 ? -1.760 -6.125 -3.229 1.00 98.00 200 LEU A N 1
ATOM 1434 C CA . LEU A 1 200 ? -1.171 -5.774 -1.939 1.00 98.00 200 LEU A CA 1
ATOM 1435 C C . LEU A 1 200 ? -1.459 -6.848 -0.896 1.00 98.00 200 LEU A C 1
ATOM 1437 O O . LEU A 1 200 ? -2.532 -7.446 -0.870 1.00 98.00 200 LEU A O 1
ATOM 1441 N N . MET A 1 201 ? -0.521 -7.025 0.025 1.00 97.44 201 MET A N 1
ATOM 1442 C CA . MET A 1 201 ? -0.787 -7.625 1.322 1.00 97.44 201 MET A CA 1
ATOM 1443 C C . MET A 1 201 ? -0.864 -6.549 2.394 1.00 97.44 201 MET A C 1
ATOM 1445 O O . MET A 1 201 ? -0.105 -5.584 2.338 1.00 97.44 201 MET A O 1
ATOM 1449 N N . TYR A 1 202 ? -1.737 -6.742 3.376 1.00 95.62 202 TYR A N 1
ATOM 1450 C CA . TYR A 1 202 ? -1.707 -6.010 4.638 1.00 95.62 202 TYR A CA 1
ATOM 1451 C C . TYR A 1 202 ? -1.167 -6.932 5.726 1.00 95.62 202 TYR A C 1
ATOM 1453 O O . TYR A 1 202 ? -1.764 -7.977 6.004 1.00 95.62 202 TYR A O 1
ATOM 1461 N N . ASP A 1 203 ? -0.044 -6.539 6.323 1.00 92.44 203 ASP A N 1
ATOM 1462 C CA . ASP A 1 203 ? 0.670 -7.344 7.314 1.00 92.44 203 ASP A CA 1
ATOM 1463 C C . ASP A 1 203 ? 0.431 -6.901 8.761 1.00 92.44 203 ASP A C 1
ATOM 1465 O O . ASP A 1 203 ? 1.040 -7.458 9.664 1.00 92.44 203 ASP A O 1
ATOM 1469 N N . GLY A 1 204 ? -0.436 -5.911 9.007 1.00 87.50 204 GLY A N 1
ATOM 1470 C CA . GLY A 1 204 ? -0.747 -5.416 10.355 1.00 87.50 204 GLY A CA 1
ATOM 1471 C C . GLY A 1 204 ? 0.353 -4.584 11.025 1.00 87.50 204 GLY A C 1
ATOM 1472 O O . GLY A 1 204 ? 0.159 -4.132 12.160 1.00 87.50 204 GLY A O 1
ATOM 1473 N N . GLY A 1 205 ? 1.485 -4.363 10.344 1.00 83.06 205 GLY A N 1
ATOM 1474 C CA . GLY A 1 205 ? 2.562 -3.483 10.783 1.00 83.06 205 GLY A CA 1
ATOM 1475 C C . GLY A 1 205 ? 3.069 -3.793 12.192 1.00 83.06 205 GLY A C 1
ATOM 1476 O O . GLY A 1 205 ? 3.364 -4.935 12.545 1.00 83.06 205 GLY A O 1
ATOM 1477 N N . PHE A 1 206 ? 3.174 -2.749 13.016 1.00 73.88 206 PHE A N 1
ATOM 1478 C CA . PHE A 1 206 ? 3.716 -2.827 14.379 1.00 73.88 206 PHE A CA 1
ATOM 1479 C C . PHE A 1 206 ? 2.656 -3.048 15.470 1.00 73.88 206 PHE A C 1
ATOM 1481 O O . PHE A 1 206 ? 2.896 -2.705 16.630 1.00 73.88 206 PHE A O 1
ATOM 1488 N N . SER A 1 207 ? 1.477 -3.571 15.125 1.00 73.50 207 SER A N 1
ATOM 1489 C CA . SER A 1 207 ? 0.443 -3.858 16.126 1.00 73.50 207 SER A CA 1
ATOM 1490 C C . SER A 1 207 ? 0.927 -4.888 17.165 1.00 73.50 207 SER A C 1
ATOM 1492 O O . SER A 1 207 ? 1.632 -5.846 16.849 1.00 73.50 207 SER A O 1
ATOM 1494 N N . GLU A 1 208 ? 0.582 -4.680 18.441 1.00 74.00 208 GLU A N 1
ATOM 1495 C CA . GLU A 1 208 ? 0.802 -5.700 19.476 1.00 74.00 208 GLU A CA 1
ATOM 1496 C C . GLU A 1 208 ? -0.173 -6.868 19.245 1.00 74.00 208 GLU A C 1
ATOM 1498 O O . GLU A 1 208 ? -1.342 -6.637 18.939 1.00 74.00 208 GLU A O 1
ATOM 1503 N N . ASP A 1 209 ? 0.304 -8.111 19.384 1.00 79.56 209 ASP A N 1
ATOM 1504 C CA . ASP A 1 209 ? -0.442 -9.336 19.048 1.00 79.56 209 ASP A CA 1
ATOM 1505 C C . ASP A 1 209 ? -0.947 -9.378 17.586 1.00 79.56 209 ASP A C 1
ATOM 1507 O O . ASP A 1 209 ? -2.078 -9.788 17.331 1.00 79.56 209 ASP A O 1
ATOM 1511 N N . ASN A 1 210 ? -0.106 -8.968 16.625 1.00 85.25 210 ASN A N 1
ATOM 1512 C CA . ASN A 1 210 ? -0.427 -8.870 15.197 1.00 85.25 210 ASN A CA 1
ATOM 1513 C C . ASN A 1 210 ? -0.740 -10.238 14.542 1.00 85.25 210 ASN A C 1
ATOM 1515 O O . ASN A 1 210 ? 0.181 -10.990 14.216 1.00 85.25 210 ASN A O 1
ATOM 1519 N N . PRO A 1 211 ? -2.015 -10.575 14.265 1.00 85.88 211 PRO A N 1
ATOM 1520 C CA . PRO A 1 211 ? -2.359 -11.853 13.648 1.00 85.88 211 PRO A CA 1
ATOM 1521 C C . PRO A 1 211 ? -2.152 -11.848 12.123 1.00 85.88 211 PRO A C 1
ATOM 1523 O O . PRO A 1 211 ? -2.320 -12.887 11.480 1.00 85.88 211 PRO A O 1
ATOM 1526 N N . PHE A 1 212 ? -1.824 -10.689 11.547 1.00 86.81 212 PHE A N 1
ATOM 1527 C CA . PHE A 1 212 ? -1.614 -10.470 10.120 1.00 86.81 212 PHE A CA 1
ATOM 1528 C C . PHE A 1 212 ? -0.134 -10.497 9.728 1.00 86.81 212 PHE A C 1
ATOM 1530 O O . PHE A 1 212 ? 0.157 -10.416 8.537 1.00 86.81 212 PHE A O 1
ATOM 1537 N N . ASP A 1 213 ? 0.781 -10.638 10.695 1.00 86.50 213 ASP A N 1
ATOM 1538 C CA . ASP A 1 213 ? 2.223 -10.628 10.449 1.00 86.50 213 ASP A CA 1
ATOM 1539 C C . ASP A 1 213 ? 2.606 -11.599 9.321 1.00 86.50 213 ASP A C 1
ATOM 1541 O O . ASP A 1 213 ? 2.126 -12.732 9.235 1.00 86.50 213 ASP A O 1
ATOM 1545 N N . TYR A 1 214 ? 3.472 -11.144 8.421 1.00 79.75 214 TYR A N 1
ATOM 1546 C CA . TYR A 1 214 ? 3.856 -11.920 7.246 1.00 79.75 214 TYR A CA 1
ATOM 1547 C C . TYR A 1 214 ? 4.686 -13.178 7.580 1.00 79.75 214 TYR A C 1
ATOM 1549 O O . TYR A 1 214 ? 4.690 -14.139 6.810 1.00 79.75 214 TYR A O 1
ATOM 1557 N N . TYR A 1 215 ? 5.423 -13.186 8.691 1.00 77.12 215 TYR A N 1
ATOM 1558 C CA . TYR A 1 215 ? 6.295 -14.289 9.088 1.00 77.12 215 TYR A CA 1
ATOM 1559 C C . TYR A 1 215 ? 5.579 -15.350 9.926 1.00 77.12 215 TYR A C 1
ATOM 1561 O O . TYR A 1 215 ? 5.829 -16.540 9.715 1.00 77.12 215 TYR A O 1
ATOM 1569 N N . ASP A 1 216 ? 4.745 -14.947 10.887 1.00 83.06 216 ASP A N 1
ATOM 1570 C CA . ASP A 1 216 ? 4.083 -15.865 11.827 1.00 83.06 216 ASP A CA 1
ATOM 1571 C C . ASP A 1 216 ? 2.551 -15.729 11.914 1.00 83.06 216 ASP A C 1
ATOM 1573 O O . ASP A 1 216 ? 1.892 -16.574 12.534 1.00 83.06 216 ASP A O 1
ATOM 1577 N N . GLY A 1 217 ? 1.980 -14.745 11.224 1.00 86.38 217 GLY A N 1
ATOM 1578 C CA . GLY A 1 217 ? 0.549 -14.532 11.071 1.00 86.38 217 GLY A CA 1
ATOM 1579 C C . GLY A 1 217 ? -0.011 -15.031 9.735 1.00 86.38 217 GLY A C 1
ATOM 1580 O O . GLY A 1 217 ? 0.523 -15.921 9.066 1.00 86.38 217 GLY A O 1
ATOM 1581 N N . LYS A 1 218 ? -1.175 -14.485 9.374 1.00 93.38 218 LYS A N 1
ATOM 1582 C CA . LYS A 1 218 ? -1.827 -14.690 8.078 1.00 93.38 218 LYS A CA 1
ATOM 1583 C C . LYS A 1 218 ? -2.244 -13.326 7.525 1.00 93.38 218 LYS A C 1
ATOM 1585 O O . LYS A 1 218 ? -3.291 -12.819 7.946 1.00 93.38 218 LYS A O 1
ATOM 1590 N N . PRO A 1 219 ? -1.457 -12.729 6.615 1.00 95.31 219 PRO A N 1
ATOM 1591 C CA . PRO A 1 219 ? -1.758 -11.405 6.092 1.00 95.31 219 PRO A CA 1
ATOM 1592 C C . PRO A 1 219 ? -3.085 -11.406 5.338 1.00 95.31 219 PRO A C 1
ATOM 1594 O O . PRO A 1 219 ? -3.561 -12.447 4.876 1.00 95.31 219 PRO A O 1
ATOM 1597 N N . LEU A 1 220 ? -3.678 -10.225 5.214 1.00 96.94 220 LEU A N 1
ATOM 1598 C CA . LEU A 1 220 ? -4.783 -10.029 4.282 1.00 96.94 220 LEU A CA 1
ATOM 1599 C C . LEU A 1 220 ? -4.220 -9.810 2.886 1.00 96.94 220 LEU A C 1
ATOM 1601 O O . LEU A 1 220 ? -3.165 -9.191 2.748 1.00 96.94 220 LEU A O 1
ATOM 1605 N N . LEU A 1 221 ? -4.931 -10.281 1.867 1.00 98.00 221 LEU A N 1
ATOM 1606 C CA . LEU A 1 221 ? -4.546 -10.101 0.471 1.00 98.00 221 LEU A CA 1
ATOM 1607 C C . LEU A 1 221 ? -5.619 -9.317 -0.281 1.00 98.00 221 LEU A C 1
ATOM 1609 O O . LEU A 1 221 ? -6.808 -9.596 -0.157 1.00 98.00 221 LEU A O 1
ATOM 1613 N N . PHE A 1 222 ? -5.180 -8.366 -1.092 1.00 98.06 222 PHE A N 1
ATOM 1614 C CA . PHE A 1 222 ? -6.001 -7.630 -2.040 1.00 98.06 222 PHE A CA 1
ATOM 1615 C C . PHE A 1 222 ? -5.419 -7.889 -3.427 1.00 98.06 222 PHE A C 1
ATOM 1617 O O . PHE A 1 222 ? -4.323 -7.406 -3.707 1.00 98.06 222 PHE A O 1
ATOM 1624 N N . LEU A 1 223 ? -6.095 -8.679 -4.264 1.00 98.12 223 LEU A N 1
ATOM 1625 C CA . LEU A 1 223 ? -5.549 -9.184 -5.533 1.00 98.12 223 LEU A CA 1
ATOM 1626 C C . LEU A 1 223 ? -6.421 -8.782 -6.725 1.00 98.12 223 LEU A C 1
ATOM 1628 O O . LEU A 1 223 ? -7.639 -8.705 -6.602 1.00 98.12 223 LEU A O 1
ATOM 1632 N N . ALA A 1 224 ? -5.798 -8.555 -7.881 1.00 93.88 224 ALA A N 1
ATOM 1633 C CA . ALA A 1 224 ? -6.452 -8.091 -9.106 1.00 93.88 224 ALA A CA 1
ATOM 1634 C C . ALA A 1 224 ? -7.076 -9.189 -10.001 1.00 93.88 224 ALA A C 1
ATOM 1636 O O . ALA A 1 224 ? -7.554 -8.840 -11.077 1.00 93.88 224 ALA A O 1
ATOM 1637 N N . GLU A 1 225 ? -7.127 -10.445 -9.525 1.00 78.12 225 GLU A N 1
ATOM 1638 C CA . GLU A 1 225 ? -7.397 -11.732 -10.229 1.00 78.12 225 GLU A CA 1
ATOM 1639 C C . GLU A 1 225 ? -6.154 -12.543 -10.633 1.00 78.12 225 GLU A C 1
ATOM 1641 O O . GLU A 1 225 ? -5.176 -11.968 -11.163 1.00 78.12 225 GLU A O 1
#

Radius of gyration: 25.08 Å; Cα contacts (8 Å, |Δi|>4): 404; chains: 1; bounding box: 94×66×41 Å

Mean predicted aligned error: 14.47 Å

Organism: NCBI:txid2970915

Secondary structure (DSSP, 8-state):
-------------------------PPPPPPPPP-------------------------TTPBPPTT-EE-TT--EEEEEEBTTS-EEEEEEEEEEEEEPPHHHHHHHHHHSSTTTTTTEEEEEEEEEEEEEEES--TTTB---SEEEEETTS-B-EEE--TT-GGG---PPPHHHHTT--EEEEEEEEEETTS--EEEEEE--TT-TT-TT-TTTS--EEEE--

Foldseek 3Di:
DDDDDDDDDDDDDDDDDDDDDDDDDDDDDDDDDDDDDDDDDDDDDDDDDDDDDPPPLPDQPDARDFQAEAEAPRWHWHWWAFPVRWIFIKTKGWHDKAWDDPVRVVVLCVQPVNCPQPQKTKIKTKMKMATRDTDDRFPGTDPPQKFWDFPVRHGFDWRDDPPDPVQQQDTDHVVRVVTDMGMGMTMGIDHVVPRDTFFIWGQNPPDDVGQSHPPRHGIYHYGHD

Nearest PDB structures (foldseek):
  6lyl-assembly1_A  TM=3.952E-01  e=7.113E-01  Salmonella enterica subsp. enterica serovar Typhimurium str. LT2